Protein AF-A0A8B2NU71-F1 (afdb_monomer)

Organism: NCBI:txid2184697

Solvent-accessible surface area (backbone atoms only — not comparable to full-atom values): 14500 Å² total; per-residue (Å²): 137,90,84,86,81,84,83,81,80,79,78,80,77,79,74,78,79,76,81,75,79,81,60,88,84,77,67,85,66,95,47,83,54,48,68,76,50,47,81,40,81,53,72,86,41,26,36,33,45,34,43,66,102,59,88,42,70,70,52,17,28,33,29,26,9,33,48,52,42,51,65,71,63,53,51,83,36,58,71,49,70,52,52,32,42,34,26,34,39,39,36,36,41,60,92,72,34,47,73,68,56,54,54,67,69,50,63,65,64,31,49,73,30,69,47,90,59,55,48,34,37,38,44,28,22,61,51,67,92,56,6,75,27,32,64,59,51,14,62,78,57,76,44,56,53,66,57,51,50,52,42,58,35,71,19,60,30,30,34,28,28,68,51,103,48,77,35,19,35,34,25,40,48,46,50,71,86,72,50,38,76,57,48,92,68,60,47,73,66,42,60,54,21,29,29,31,36,33,72,50,29,37,33,42,29,40,57,67,42,63,38,34,48,38,36,43,13,28,31,36,50,74,33,48,38,93,92,43,91,68,38,38,87,69,57,63,37,20,30,37,34,42,41,83,40,51,70,69,53,41,57,48,25,57,74,74,69,29,60,72,40,69,64,131

InterPro domains:
  IPR003833 Carboxyltransferase domain, subdomain C and D [PF02682] (38-233)
  IPR003833 Carboxyltransferase domain, subdomain C and D [SM00796] (37-234)
  IPR010016 5-oxoprolinase subunit B [PTHR34698] (38-256)
  IPR029000 Cyclophilin-like domain superfamily [G3DSA:2.40.100.10] (120-257)
  IPR029000 Cyclophilin-like domain superfamily [SSF50891] (120-250)

Structure (mmCIF, N/CA/C/O backbone):
data_AF-A0A8B2NU71-F1
#
_entry.id   AF-A0A8B2NU71-F1
#
loop_
_atom_site.group_PDB
_atom_site.id
_atom_site.type_symbol
_atom_site.label_atom_id
_atom_site.label_alt_id
_atom_site.label_comp_id
_atom_site.label_asym_id
_atom_site.label_entity_id
_atom_site.label_seq_id
_atom_site.pdbx_PDB_ins_code
_atom_site.Cartn_x
_atom_site.Cartn_y
_atom_site.Cartn_z
_atom_site.occupancy
_atom_site.B_iso_or_equiv
_atom_site.auth_seq_id
_atom_site.auth_comp_id
_atom_site.auth_asym_id
_atom_site.auth_atom_id
_atom_site.pdbx_PDB_model_num
ATOM 1 N N . MET A 1 1 ? 33.245 -32.013 -84.868 1.00 44.06 1 MET A N 1
ATOM 2 C CA . MET A 1 1 ? 33.917 -30.813 -84.323 1.00 44.06 1 MET A CA 1
ATOM 3 C C . MET A 1 1 ? 33.158 -30.366 -83.087 1.00 44.06 1 MET A C 1
ATOM 5 O O . MET A 1 1 ? 31.954 -30.172 -83.165 1.00 44.06 1 MET A O 1
ATOM 9 N N . ARG A 1 2 ? 33.835 -30.351 -81.936 1.00 39.00 2 ARG A N 1
ATOM 10 C CA . ARG A 1 2 ? 33.278 -30.028 -80.615 1.00 39.00 2 ARG A CA 1
ATOM 11 C C . ARG A 1 2 ? 33.336 -28.510 -80.416 1.00 39.00 2 ARG A C 1
ATOM 13 O O . ARG A 1 2 ? 34.415 -27.952 -80.573 1.00 39.00 2 ARG A O 1
ATOM 20 N N . SER A 1 3 ? 32.243 -27.865 -80.011 1.00 40.53 3 SER A N 1
ATOM 21 C CA . SER A 1 3 ? 32.296 -26.527 -79.404 1.00 40.53 3 SER A CA 1
ATOM 22 C C . SER A 1 3 ? 31.622 -26.576 -78.035 1.00 40.53 3 SER A C 1
ATOM 24 O O . SER A 1 3 ? 30.398 -26.608 -77.918 1.00 40.53 3 SER A O 1
ATOM 26 N N . ALA A 1 4 ? 32.455 -26.660 -77.000 1.00 39.44 4 ALA A N 1
ATOM 27 C CA . ALA A 1 4 ? 32.058 -26.604 -75.604 1.00 39.44 4 ALA A CA 1
ATOM 28 C C . ALA A 1 4 ? 31.764 -25.148 -75.209 1.00 39.44 4 ALA A C 1
ATOM 30 O O . ALA A 1 4 ? 32.599 -24.271 -75.416 1.00 39.44 4 ALA A O 1
ATOM 31 N N . SER A 1 5 ? 30.589 -24.902 -74.630 1.00 45.03 5 SER A N 1
ATOM 32 C CA . SER A 1 5 ? 30.242 -23.625 -74.000 1.00 45.03 5 SER A CA 1
ATOM 33 C C . SER A 1 5 ? 30.684 -23.648 -72.526 1.00 45.03 5 SER A C 1
ATOM 35 O O . SER A 1 5 ? 30.389 -24.628 -71.831 1.00 45.03 5 SER A O 1
ATOM 37 N N . PRO A 1 6 ? 31.413 -22.637 -72.019 1.00 45.41 6 PRO A N 1
ATOM 38 C CA . PRO A 1 6 ? 31.919 -22.650 -70.654 1.00 45.41 6 PRO A CA 1
ATOM 39 C C . PRO A 1 6 ? 30.823 -22.263 -69.651 1.00 45.41 6 PRO A C 1
ATOM 41 O O . PRO A 1 6 ? 30.235 -21.183 -69.715 1.00 45.41 6 PRO A O 1
ATOM 44 N N . ARG A 1 7 ? 30.583 -23.140 -68.669 1.00 44.19 7 ARG A N 1
ATOM 45 C CA . ARG A 1 7 ? 29.754 -22.852 -67.490 1.00 44.19 7 ARG A CA 1
ATOM 46 C C . ARG A 1 7 ? 30.433 -21.762 -66.651 1.00 44.19 7 ARG A C 1
ATOM 48 O O . ARG A 1 7 ? 31.484 -22.003 -66.061 1.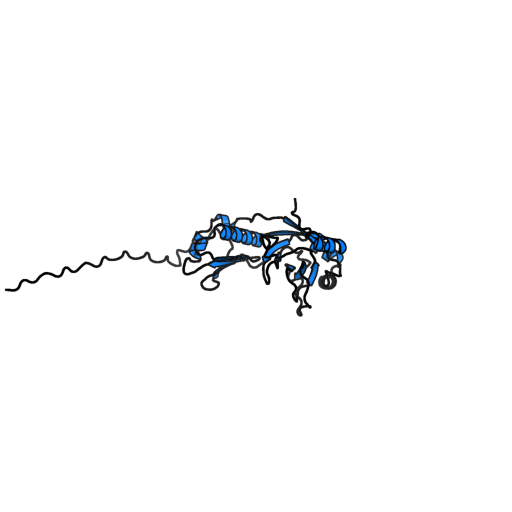00 44.19 7 ARG A O 1
ATOM 55 N N . ARG A 1 8 ? 29.832 -20.570 -66.567 1.00 43.12 8 ARG A N 1
ATOM 56 C CA . ARG A 1 8 ? 30.230 -19.539 -65.594 1.00 43.12 8 ARG A CA 1
ATOM 57 C C . ARG A 1 8 ? 29.804 -19.980 -64.194 1.00 43.12 8 ARG A C 1
ATOM 59 O O . ARG A 1 8 ? 28.624 -19.999 -63.866 1.00 43.12 8 ARG A O 1
ATOM 66 N N . CYS A 1 9 ? 30.791 -20.329 -63.379 1.00 36.47 9 CYS A N 1
ATOM 67 C CA . CYS A 1 9 ? 30.648 -20.537 -61.945 1.00 36.47 9 CYS A CA 1
ATOM 68 C C . CYS A 1 9 ? 30.449 -19.162 -61.281 1.00 36.47 9 CYS A C 1
ATOM 70 O O . CYS A 1 9 ? 31.375 -18.349 -61.248 1.00 36.47 9 CYS A O 1
ATOM 72 N N . ALA A 1 10 ? 29.234 -18.857 -60.818 1.00 46.41 10 ALA A N 1
ATOM 73 C CA . ALA A 1 10 ? 28.971 -17.635 -60.066 1.00 46.41 10 ALA A CA 1
ATOM 74 C C . ALA A 1 10 ? 29.619 -17.751 -58.676 1.00 46.41 10 ALA A C 1
ATOM 76 O O . ALA A 1 10 ? 29.297 -18.644 -57.892 1.00 46.41 10 ALA A O 1
ATOM 77 N N . ARG A 1 11 ? 30.570 -16.855 -58.391 1.00 42.62 11 ARG A N 1
ATOM 78 C CA . ARG A 1 11 ? 31.221 -16.709 -57.083 1.00 42.62 11 ARG A CA 1
ATOM 79 C C . ARG A 1 11 ? 30.156 -16.464 -56.009 1.00 42.62 11 ARG A C 1
ATOM 81 O O . ARG A 1 11 ? 29.474 -15.446 -56.055 1.00 42.62 11 ARG A O 1
ATOM 88 N N . ARG A 1 12 ? 30.053 -17.361 -55.021 1.00 42.69 12 ARG A N 1
ATOM 89 C CA . ARG A 1 12 ? 29.353 -17.083 -53.757 1.00 42.69 12 ARG A CA 1
ATOM 90 C C . ARG A 1 12 ? 30.023 -15.876 -53.095 1.00 42.69 12 ARG A C 1
ATOM 92 O O . ARG A 1 12 ? 31.206 -15.942 -52.760 1.00 42.69 12 ARG A O 1
ATOM 99 N N . SER A 1 13 ? 29.284 -14.782 -52.934 1.00 47.28 13 SER A N 1
ATOM 100 C CA . SER A 1 13 ? 29.700 -13.655 -52.104 1.00 47.28 13 SER A CA 1
ATOM 101 C C . SER A 1 13 ? 29.820 -14.135 -50.655 1.00 47.28 13 SER A C 1
ATOM 103 O O . SER A 1 13 ? 28.909 -14.756 -50.108 1.00 47.28 13 SER A O 1
ATOM 105 N N . ARG A 1 14 ? 30.982 -13.908 -50.035 1.00 43.91 14 ARG A N 1
ATOM 106 C CA . ARG A 1 14 ? 31.158 -14.123 -48.596 1.00 43.91 14 ARG A CA 1
ATOM 107 C C . ARG A 1 14 ? 30.343 -13.047 -47.877 1.00 43.91 14 ARG A C 1
ATOM 109 O O . ARG A 1 14 ? 30.621 -11.866 -48.066 1.00 43.91 14 ARG A O 1
ATOM 116 N N . ARG A 1 15 ? 29.334 -13.447 -47.094 1.00 41.88 15 ARG A N 1
ATOM 117 C CA . ARG A 1 15 ? 28.702 -12.560 -46.104 1.00 41.88 15 ARG A CA 1
ATOM 118 C C . ARG A 1 15 ? 29.799 -12.049 -45.153 1.00 41.88 15 ARG A C 1
ATOM 120 O O . ARG A 1 15 ? 30.647 -12.861 -44.773 1.00 41.88 15 ARG A O 1
ATOM 127 N N . PRO A 1 16 ? 29.818 -10.757 -44.788 1.00 42.50 16 PRO A N 1
ATOM 128 C CA . PRO A 1 16 ? 30.684 -10.295 -43.712 1.00 42.50 16 PRO A CA 1
ATOM 129 C C . PRO A 1 16 ? 30.323 -11.057 -42.432 1.00 42.50 16 PRO A C 1
ATOM 131 O O . PRO A 1 16 ? 29.151 -11.358 -42.195 1.00 42.50 16 PRO A O 1
ATOM 134 N N . ALA A 1 17 ? 31.344 -11.442 -41.669 1.00 44.72 17 ALA A N 1
ATOM 135 C CA . ALA A 1 17 ? 31.165 -12.113 -40.392 1.00 44.72 17 ALA A CA 1
ATOM 136 C C . ALA A 1 17 ? 30.355 -11.207 -39.457 1.00 44.72 17 ALA A C 1
ATOM 138 O O . ALA A 1 17 ? 30.654 -10.018 -39.339 1.00 44.72 17 ALA A O 1
ATOM 139 N N . SER A 1 18 ? 29.327 -11.770 -38.827 1.00 42.69 18 SER A N 1
ATOM 140 C CA . SER A 1 18 ? 28.610 -11.126 -37.730 1.00 42.69 18 SER A CA 1
ATOM 141 C C . SER A 1 18 ? 29.615 -10.776 -36.625 1.00 42.69 18 SER A C 1
ATOM 143 O O . SER A 1 18 ? 30.497 -11.601 -36.364 1.00 42.69 18 SER A O 1
ATOM 145 N N . PRO A 1 19 ? 29.525 -9.599 -35.984 1.00 41.72 19 PRO A N 1
ATOM 146 C CA . PRO A 1 19 ? 30.385 -9.299 -34.849 1.00 41.72 19 PRO A CA 1
ATOM 147 C C . PRO A 1 19 ? 30.159 -10.346 -33.753 1.00 41.72 19 PRO A C 1
ATOM 149 O O . PRO A 1 19 ? 29.022 -10.722 -33.463 1.00 41.72 19 PRO A O 1
ATOM 152 N N . SER A 1 20 ? 31.256 -10.860 -33.197 1.00 38.84 20 SER A N 1
ATOM 153 C CA . SER A 1 20 ? 31.223 -11.772 -32.056 1.00 38.84 20 SER A CA 1
ATOM 154 C C . SER A 1 20 ? 30.533 -11.090 -30.869 1.00 38.84 20 SER A C 1
ATOM 156 O O . SER A 1 20 ? 30.747 -9.891 -30.674 1.00 38.84 20 SER A O 1
ATOM 158 N N . PRO A 1 21 ? 29.736 -11.818 -30.067 1.00 42.34 21 PRO A N 1
ATOM 159 C CA . PRO A 1 21 ? 29.168 -11.254 -28.852 1.00 42.34 21 PRO A CA 1
ATOM 160 C C . PRO A 1 21 ? 30.302 -10.833 -27.901 1.00 42.34 21 PRO A C 1
ATOM 162 O O . PRO A 1 21 ? 31.342 -11.505 -27.873 1.00 42.34 21 PRO A O 1
ATOM 165 N N . PRO A 1 22 ? 30.130 -9.731 -27.151 1.00 40.03 22 PRO A N 1
ATOM 166 C CA . PRO A 1 22 ? 31.137 -9.268 -26.205 1.00 40.03 22 PRO A CA 1
ATOM 167 C C . PRO A 1 22 ? 31.440 -10.343 -25.153 1.00 40.03 22 PRO A C 1
ATOM 169 O O . PRO A 1 22 ? 30.580 -11.152 -24.788 1.00 40.03 22 PRO A O 1
ATOM 172 N N . SER A 1 23 ? 32.698 -10.377 -24.712 1.00 39.62 23 SER A N 1
ATOM 173 C CA . SER A 1 23 ? 33.177 -11.328 -23.714 1.00 39.62 23 SER A CA 1
ATOM 174 C C . SER A 1 23 ? 32.603 -10.985 -22.333 1.00 39.62 23 SER A C 1
ATOM 176 O O . SER A 1 23 ? 32.320 -9.826 -22.041 1.00 39.62 23 SER A O 1
ATOM 178 N N . ARG A 1 24 ? 32.409 -11.999 -21.478 1.00 45.44 24 ARG A N 1
ATOM 179 C CA . ARG A 1 24 ? 31.804 -11.848 -20.138 1.00 45.44 24 ARG A CA 1
ATOM 1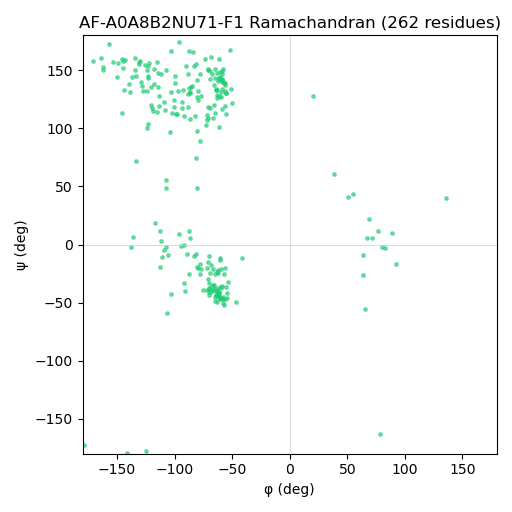80 C C . ARG A 1 24 ? 32.576 -10.919 -19.188 1.00 45.44 24 ARG A C 1
ATOM 182 O O . ARG A 1 24 ? 31.997 -10.530 -18.182 1.00 45.44 24 ARG A O 1
ATOM 189 N N . ASP A 1 25 ? 33.813 -10.553 -19.520 1.00 40.06 25 ASP A N 1
ATOM 190 C CA . ASP A 1 25 ? 34.706 -9.772 -18.656 1.00 40.06 25 ASP A CA 1
ATOM 191 C C . ASP A 1 25 ? 34.902 -8.315 -19.125 1.00 40.06 25 ASP A C 1
ATOM 193 O O . ASP A 1 25 ? 35.517 -7.531 -18.411 1.00 40.06 25 ASP A O 1
ATOM 197 N N . ASP A 1 26 ? 34.309 -7.912 -20.258 1.00 38.78 26 ASP A N 1
ATOM 198 C CA . ASP A 1 26 ? 34.169 -6.493 -20.654 1.00 38.78 26 ASP A CA 1
ATOM 199 C C . ASP A 1 26 ? 32.890 -5.865 -20.063 1.00 38.78 26 ASP A C 1
ATOM 201 O O . ASP A 1 26 ? 32.445 -4.781 -20.455 1.00 38.78 26 ASP A O 1
ATOM 205 N N . ALA A 1 27 ? 32.263 -6.584 -19.130 1.00 42.91 27 ALA A N 1
ATOM 206 C CA . ALA A 1 27 ? 31.047 -6.184 -18.477 1.00 42.91 27 ALA A CA 1
ATOM 207 C C . ALA A 1 27 ? 31.329 -5.189 -17.328 1.00 42.91 27 ALA A C 1
ATOM 209 O O . ALA A 1 27 ? 31.145 -5.538 -16.166 1.00 42.91 27 ALA A O 1
ATOM 210 N N . GLU A 1 28 ? 31.645 -3.925 -17.626 1.00 56.22 28 GLU A N 1
ATOM 211 C CA . GLU A 1 28 ? 31.357 -2.814 -16.691 1.00 56.22 28 GLU A CA 1
ATOM 212 C C . GLU A 1 28 ? 30.182 -1.890 -17.141 1.00 56.22 28 GLU A C 1
ATOM 214 O O . GLU A 1 28 ? 30.349 -0.675 -17.202 1.00 56.22 28 GLU A O 1
ATOM 219 N N . PRO A 1 29 ? 28.987 -2.383 -17.547 1.00 53.19 29 PRO A N 1
ATOM 220 C CA . PRO A 1 29 ? 28.232 -1.696 -18.597 1.00 53.19 29 PRO A CA 1
ATOM 221 C C . PRO A 1 29 ? 26.758 -1.449 -18.272 1.00 53.19 29 PRO A C 1
ATOM 223 O O . PRO A 1 29 ? 26.100 -2.199 -17.553 1.00 53.19 29 PRO A O 1
ATOM 226 N N . LEU A 1 30 ? 26.206 -0.427 -18.925 1.00 50.69 30 LEU A N 1
ATOM 227 C CA . LEU A 1 30 ? 24.770 -0.183 -19.131 1.00 50.69 30 LEU A CA 1
ATOM 228 C C . LEU A 1 30 ? 23.910 0.074 -17.873 1.00 50.69 30 LEU A C 1
ATOM 230 O O . LEU A 1 30 ? 22.752 0.453 -18.006 1.00 50.69 30 LEU A O 1
ATOM 234 N N . MET A 1 31 ? 24.440 -0.119 -16.662 1.00 57.59 31 MET A N 1
ATOM 235 C CA . MET A 1 31 ? 23.616 -0.261 -15.452 1.00 57.59 31 MET A CA 1
ATOM 236 C C . MET A 1 31 ? 24.118 0.515 -14.232 1.00 57.59 31 MET A C 1
ATOM 238 O O . MET A 1 31 ? 23.535 0.377 -13.162 1.00 57.59 31 MET A O 1
ATOM 242 N N . ALA A 1 32 ? 25.156 1.346 -14.372 1.00 59.59 32 ALA A N 1
ATOM 243 C CA . ALA A 1 32 ? 25.672 2.166 -13.267 1.00 59.59 32 ALA A CA 1
ATOM 244 C C . ALA A 1 32 ? 24.599 3.088 -12.654 1.00 59.59 32 ALA A C 1
ATOM 246 O O . ALA A 1 32 ? 24.687 3.435 -11.481 1.00 59.59 32 ALA A O 1
ATOM 247 N N . TRP A 1 33 ? 23.566 3.438 -13.430 1.00 68.81 33 TRP A N 1
ATOM 248 C CA . TRP A 1 33 ? 22.437 4.244 -12.975 1.00 68.81 33 TRP A CA 1
ATOM 249 C C . TRP A 1 33 ? 21.510 3.481 -12.008 1.00 68.81 33 TRP A C 1
ATOM 251 O O . TRP A 1 33 ? 20.977 4.080 -11.081 1.00 68.81 33 TRP A O 1
ATOM 261 N N . LEU A 1 34 ? 21.383 2.151 -12.102 1.00 73.69 34 LEU A N 1
ATOM 262 C CA . LEU A 1 34 ? 20.600 1.324 -11.166 1.00 73.69 34 LEU A CA 1
ATOM 263 C C . LEU A 1 34 ? 21.373 1.017 -9.866 1.00 73.69 34 LEU A C 1
ATOM 265 O O . LEU A 1 34 ? 21.444 -0.134 -9.431 1.00 73.69 34 LEU A O 1
ATOM 269 N N . ASP A 1 35 ? 21.957 2.040 -9.237 1.00 79.06 35 ASP A N 1
ATOM 270 C CA . ASP A 1 35 ? 22.788 1.889 -8.035 1.00 79.06 35 ASP A CA 1
ATOM 271 C C . ASP A 1 35 ? 22.077 1.070 -6.941 1.00 79.06 35 ASP A C 1
ATOM 273 O O . ASP A 1 35 ? 20.898 1.278 -6.669 1.00 79.06 35 ASP A O 1
ATOM 277 N N . GLY A 1 36 ? 22.755 0.107 -6.321 1.00 82.50 36 GLY A N 1
ATOM 278 C CA . GLY A 1 36 ? 22.173 -0.751 -5.280 1.00 82.50 36 GLY A CA 1
ATOM 279 C C . GLY A 1 36 ? 21.062 -1.718 -5.732 1.00 82.50 36 GLY A C 1
ATOM 280 O O . GLY A 1 36 ? 20.476 -2.394 -4.878 1.00 82.50 36 GLY A O 1
ATOM 281 N N . ALA A 1 37 ? 20.763 -1.818 -7.034 1.00 88.44 37 ALA A N 1
ATOM 282 C CA . ALA A 1 37 ? 19.828 -2.804 -7.569 1.00 88.44 37 ALA A CA 1
ATOM 283 C C . ALA A 1 37 ? 20.522 -4.132 -7.909 1.00 88.44 37 ALA A C 1
ATOM 285 O O . ALA A 1 37 ? 21.651 -4.176 -8.392 1.00 88.44 37 ALA A O 1
ATOM 286 N N . THR A 1 38 ? 19.809 -5.241 -7.734 1.00 91.75 38 THR A N 1
ATOM 287 C CA . THR A 1 38 ? 20.178 -6.559 -8.260 1.00 91.75 38 THR A CA 1
ATOM 288 C C . THR A 1 38 ? 19.162 -6.983 -9.309 1.00 91.75 38 THR A C 1
ATOM 290 O O . THR A 1 38 ? 17.962 -7.014 -9.040 1.00 91.75 38 THR A O 1
ATOM 293 N N . LEU A 1 39 ? 19.63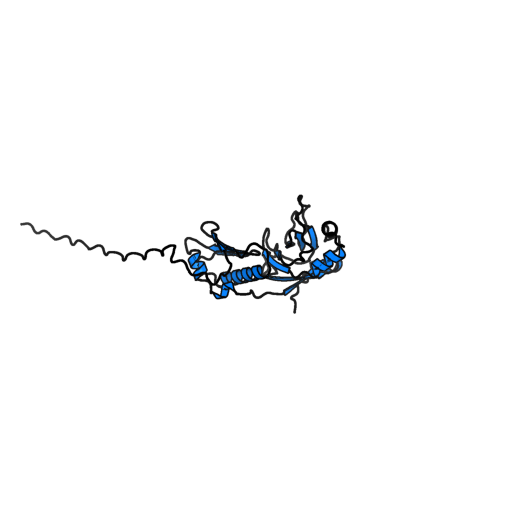8 -7.361 -10.495 1.00 92.50 39 LEU A N 1
ATOM 294 C CA . LEU A 1 39 ? 18.793 -7.953 -11.529 1.00 92.50 39 LEU A CA 1
ATOM 295 C C . LEU A 1 39 ? 18.687 -9.463 -11.345 1.00 92.50 39 LEU A C 1
ATOM 297 O O . LEU A 1 39 ? 19.702 -10.156 -11.232 1.00 92.50 39 LEU A O 1
ATOM 301 N N . ARG A 1 40 ? 17.464 -9.989 -11.389 1.00 94.06 40 ARG A N 1
ATOM 302 C CA . ARG A 1 40 ? 17.205 -11.430 -11.342 1.00 94.06 40 ARG A CA 1
ATOM 303 C C . ARG A 1 40 ? 16.387 -11.879 -12.548 1.00 94.06 40 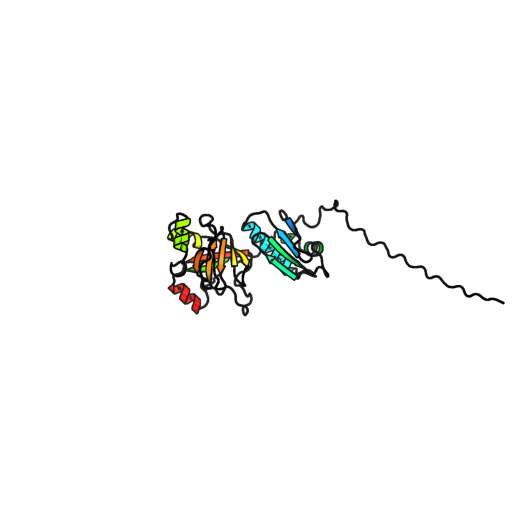ARG A C 1
ATOM 305 O O . ARG A 1 40 ? 15.376 -11.252 -12.853 1.00 94.06 40 ARG A O 1
ATOM 312 N N . PRO A 1 41 ? 16.777 -12.961 -13.240 1.00 94.12 41 PRO A N 1
ATOM 313 C CA . PRO A 1 41 ? 15.915 -13.555 -14.253 1.00 94.12 41 PRO A CA 1
ATOM 314 C C . PRO A 1 41 ? 14.647 -14.128 -13.603 1.00 94.12 41 PRO A C 1
ATOM 316 O O . PRO A 1 41 ? 14.716 -14.701 -12.514 1.00 94.12 41 PRO A O 1
ATOM 319 N N . SER A 1 42 ? 13.506 -14.008 -14.283 1.00 93.56 42 SER A N 1
ATOM 320 C CA . SER A 1 42 ? 12.223 -14.578 -13.858 1.00 93.56 42 SER A CA 1
ATOM 321 C C . SER A 1 42 ? 11.564 -15.287 -15.041 1.00 93.56 42 SER A C 1
ATOM 323 O O . SER A 1 42 ? 10.608 -14.808 -15.643 1.00 93.56 42 SER A O 1
ATOM 325 N N . GLY A 1 43 ? 12.134 -16.432 -15.418 1.00 93.44 43 GLY A N 1
ATOM 326 C CA . GLY A 1 43 ? 11.794 -17.114 -16.668 1.00 93.44 43 GLY A CA 1
ATOM 327 C C . GLY A 1 43 ? 12.464 -16.475 -17.890 1.00 93.44 43 GLY A C 1
ATOM 328 O O . GLY A 1 43 ? 13.447 -15.748 -17.759 1.00 93.44 43 GLY A O 1
ATOM 329 N N . GLU A 1 44 ? 11.956 -16.794 -19.082 1.00 92.31 44 GLU A N 1
ATOM 330 C CA . GLU A 1 44 ? 12.544 -16.369 -20.367 1.00 92.31 44 GLU A CA 1
ATOM 331 C C . GLU A 1 44 ? 12.046 -14.992 -20.840 1.00 92.31 44 GLU A C 1
ATOM 333 O O . GLU A 1 44 ? 12.756 -14.297 -21.560 1.00 92.31 44 GLU A O 1
ATOM 338 N N . ALA A 1 45 ? 10.852 -14.589 -20.398 1.00 96.50 45 ALA A N 1
ATOM 339 C CA . ALA A 1 45 ? 10.136 -13.391 -20.847 1.00 96.50 45 ALA A CA 1
ATOM 340 C C . ALA A 1 45 ? 10.013 -12.308 -19.757 1.00 96.50 45 ALA A C 1
ATOM 342 O O . ALA A 1 45 ? 9.221 -11.374 -19.880 1.00 96.50 45 ALA A O 1
ATOM 343 N N . ALA A 1 46 ? 10.740 -12.447 -18.644 1.00 97.50 46 ALA A N 1
ATOM 344 C CA . ALA A 1 46 ? 10.701 -11.462 -17.573 1.00 97.50 46 ALA A CA 1
ATOM 345 C C . ALA A 1 46 ? 11.984 -11.423 -16.739 1.00 97.50 46 ALA A C 1
ATOM 347 O O . ALA A 1 46 ? 12.749 -12.388 -16.638 1.00 97.50 46 ALA A O 1
ATOM 348 N N . PHE A 1 47 ? 12.195 -10.284 -16.094 1.00 96.94 47 PHE A N 1
ATOM 349 C CA . PHE A 1 47 ? 13.251 -10.081 -15.111 1.00 96.94 47 PHE A CA 1
ATOM 350 C C . PHE A 1 47 ? 12.757 -9.183 -13.978 1.00 96.94 47 PHE A C 1
ATOM 352 O O . PHE A 1 47 ? 11.792 -8.440 -14.132 1.00 96.94 47 PHE A O 1
ATOM 359 N N . VAL A 1 48 ? 13.419 -9.267 -12.830 1.00 96.62 48 VAL A N 1
ATOM 360 C CA . VAL A 1 48 ? 13.121 -8.471 -11.641 1.00 96.62 48 VAL A CA 1
ATOM 361 C C . VAL A 1 48 ? 14.295 -7.549 -11.352 1.00 96.62 48 VAL A C 1
ATOM 363 O O . VAL A 1 48 ? 15.447 -7.982 -11.379 1.00 96.62 48 VAL A O 1
ATOM 366 N N . ILE A 1 49 ? 13.991 -6.293 -11.051 1.00 94.69 49 ILE A N 1
ATOM 367 C CA . ILE A 1 49 ? 14.923 -5.297 -10.526 1.00 94.69 49 ILE A CA 1
ATOM 368 C C . ILE A 1 49 ? 14.651 -5.191 -9.028 1.00 94.69 49 ILE A C 1
ATOM 370 O O . ILE A 1 49 ? 13.557 -4.785 -8.657 1.00 94.69 49 ILE A O 1
ATOM 374 N N . GLU A 1 50 ? 15.581 -5.597 -8.163 1.00 94.19 50 GLU A N 1
ATOM 375 C CA . GLU A 1 50 ? 15.382 -5.624 -6.705 1.00 94.19 50 GLU A CA 1
ATOM 376 C C . GLU A 1 50 ? 16.349 -4.706 -5.959 1.00 94.19 50 GLU A C 1
ATOM 378 O O . GLU A 1 50 ? 17.546 -4.737 -6.220 1.00 94.19 50 GLU A O 1
ATOM 383 N N . TYR A 1 51 ? 15.868 -3.981 -4.952 1.00 91.75 51 TYR A N 1
ATOM 384 C CA . TYR A 1 51 ? 16.669 -3.060 -4.140 1.00 91.75 51 TYR A CA 1
ATOM 385 C C . TYR A 1 51 ? 16.747 -3.531 -2.687 1.00 91.75 51 TYR A C 1
ATOM 387 O O . TYR A 1 51 ? 15.708 -3.576 -2.051 1.00 91.75 51 TYR A O 1
ATOM 395 N N . GLY A 1 52 ? 17.941 -3.922 -2.202 1.00 88.19 52 GLY A N 1
ATOM 396 C CA . GLY A 1 52 ? 18.373 -4.303 -0.823 1.00 88.19 52 GLY A CA 1
ATOM 397 C C . GLY A 1 52 ? 17.331 -4.730 0.227 1.00 88.19 52 GLY A C 1
ATOM 398 O O . GLY A 1 52 ? 16.424 -3.984 0.473 1.00 88.19 52 GLY A O 1
ATOM 399 N N . GLU A 1 53 ? 17.465 -5.874 0.891 1.00 88.50 53 GLU A N 1
ATOM 400 C CA . GLU A 1 53 ? 16.463 -6.796 1.511 1.00 88.50 53 GLU A CA 1
ATOM 401 C C . GLU A 1 53 ? 15.220 -6.329 2.326 1.00 88.50 53 GLU A C 1
ATOM 403 O O . GLU A 1 53 ? 14.331 -7.154 2.549 1.00 88.50 53 GLU A O 1
ATOM 408 N N . GLU A 1 54 ? 15.072 -5.065 2.722 1.00 89.50 54 GLU A N 1
ATOM 409 C CA . GLU A 1 54 ? 13.991 -4.615 3.623 1.00 89.50 54 GLU A CA 1
ATOM 410 C C . GLU A 1 54 ? 12.843 -3.874 2.904 1.00 89.50 54 GLU A C 1
ATOM 412 O O . GLU A 1 54 ? 12.946 -3.519 1.726 1.00 89.50 54 GLU A O 1
ATOM 417 N N . ILE A 1 55 ? 11.712 -3.676 3.601 1.00 89.75 55 ILE A N 1
ATOM 418 C CA . ILE A 1 55 ? 10.643 -2.763 3.162 1.00 89.75 55 ILE A CA 1
ATOM 419 C C . ILE A 1 55 ? 10.988 -1.369 3.683 1.00 89.75 55 ILE A C 1
ATOM 421 O O . ILE A 1 55 ? 10.852 -1.096 4.873 1.00 89.75 55 ILE A O 1
ATOM 425 N N . ASP A 1 56 ? 11.383 -0.490 2.770 1.00 91.19 56 ASP A N 1
ATOM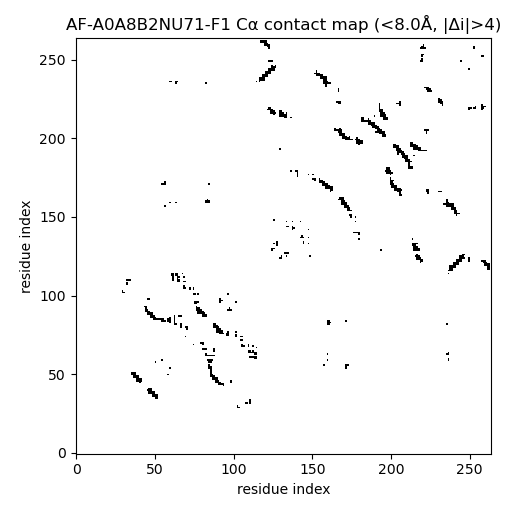 426 C CA . ASP A 1 56 ? 11.723 0.901 3.049 1.00 91.19 56 ASP A CA 1
ATOM 427 C C . ASP A 1 56 ? 10.961 1.834 2.095 1.00 91.19 56 ASP A C 1
ATOM 429 O O . ASP A 1 56 ? 10.780 1.531 0.913 1.00 91.19 56 ASP A O 1
ATOM 433 N N . GLN A 1 57 ? 10.478 2.968 2.604 1.00 91.00 57 GLN A N 1
ATOM 434 C CA . GLN A 1 57 ? 9.677 3.903 1.805 1.00 91.00 57 GLN A CA 1
ATOM 435 C C . GLN A 1 57 ? 10.505 4.616 0.732 1.00 91.00 57 GLN A C 1
ATOM 437 O O . GLN A 1 57 ? 9.991 4.853 -0.361 1.00 91.00 57 GLN A O 1
ATOM 442 N N . THR A 1 58 ? 11.784 4.901 0.989 1.00 91.00 58 THR A N 1
ATOM 443 C CA . THR A 1 58 ? 12.701 5.496 0.000 1.00 91.00 58 THR A CA 1
ATOM 444 C C . THR A 1 58 ? 12.924 4.529 -1.155 1.00 91.00 58 THR A C 1
ATOM 446 O O . THR A 1 58 ? 12.802 4.907 -2.321 1.00 91.00 58 THR A O 1
ATOM 449 N N . VAL A 1 59 ? 13.164 3.255 -0.837 1.00 91.75 59 VAL A N 1
ATOM 450 C CA . VAL A 1 59 ? 13.250 2.185 -1.837 1.00 91.75 59 VAL A CA 1
ATOM 451 C C . VAL A 1 59 ? 11.940 2.059 -2.617 1.00 91.75 59 VAL A C 1
ATOM 453 O O . VAL A 1 59 ? 11.961 2.019 -3.846 1.00 91.75 59 VAL A O 1
ATOM 456 N N . GLY A 1 60 ? 10.794 2.058 -1.934 1.00 92.62 60 GLY A N 1
ATOM 457 C CA . GLY A 1 60 ? 9.489 1.997 -2.590 1.00 92.62 60 GLY A CA 1
ATOM 458 C C . GLY A 1 60 ? 9.232 3.180 -3.531 1.00 92.62 60 GLY A C 1
ATOM 459 O O . GLY A 1 60 ? 8.651 2.989 -4.596 1.00 92.62 60 GLY A O 1
ATOM 460 N N . GLN A 1 61 ? 9.690 4.390 -3.183 1.00 91.31 61 GLN A N 1
ATOM 461 C CA . GLN A 1 61 ? 9.594 5.563 -4.066 1.00 91.31 61 GLN A CA 1
ATOM 462 C C . GLN A 1 61 ? 10.448 5.402 -5.316 1.00 91.31 61 GLN A C 1
ATOM 464 O O . GLN A 1 61 ? 10.017 5.750 -6.412 1.00 91.31 61 GLN A O 1
ATOM 469 N N . ARG A 1 62 ? 11.638 4.821 -5.165 1.00 90.25 62 ARG A N 1
ATOM 470 C CA . ARG A 1 62 ? 12.512 4.518 -6.294 1.00 90.25 62 ARG A CA 1
ATOM 471 C C . ARG A 1 62 ? 11.889 3.497 -7.241 1.00 90.25 62 ARG A C 1
ATOM 473 O O . ARG A 1 62 ? 11.910 3.685 -8.453 1.00 90.25 62 ARG A O 1
ATOM 480 N N . VAL A 1 63 ? 11.278 2.444 -6.695 1.00 93.12 63 VAL A N 1
ATOM 481 C CA . VAL A 1 63 ? 10.538 1.450 -7.488 1.00 93.12 63 VAL A CA 1
ATOM 482 C C . VAL A 1 63 ? 9.348 2.092 -8.203 1.00 93.12 63 VAL A C 1
ATOM 484 O O . VAL A 1 63 ? 9.145 1.824 -9.385 1.00 93.12 63 VAL A O 1
ATOM 487 N N . ALA A 1 64 ? 8.585 2.954 -7.524 1.00 93.06 64 ALA A N 1
ATOM 488 C CA . ALA A 1 64 ? 7.473 3.689 -8.127 1.00 93.06 64 ALA A CA 1
ATOM 489 C C . ALA A 1 64 ? 7.942 4.603 -9.272 1.00 93.06 64 ALA A C 1
ATOM 491 O O . ALA A 1 64 ? 7.320 4.645 -10.333 1.00 93.06 64 ALA A O 1
ATOM 492 N N . GLY A 1 65 ? 9.072 5.280 -9.077 1.00 90.81 65 GLY A N 1
ATOM 493 C CA . GLY A 1 65 ? 9.756 6.078 -10.087 1.00 90.81 65 GLY A CA 1
ATOM 494 C C . GLY A 1 65 ? 10.125 5.291 -11.332 1.00 90.81 65 GLY A C 1
ATOM 495 O O . GLY A 1 65 ? 9.745 5.652 -12.446 1.00 90.81 65 GLY A O 1
ATOM 496 N N . LEU A 1 66 ? 10.806 4.166 -11.127 1.00 91.06 66 LEU A N 1
ATOM 497 C CA . LEU A 1 66 ? 11.200 3.272 -12.205 1.00 91.06 66 LEU A CA 1
ATOM 498 C C . LEU A 1 66 ? 9.982 2.684 -12.927 1.00 91.06 66 LEU A C 1
ATOM 500 O O . LEU A 1 66 ? 9.960 2.630 -14.153 1.00 91.06 66 LEU A O 1
ATOM 504 N N . TYR A 1 67 ? 8.941 2.298 -12.186 1.00 93.06 67 TYR A N 1
ATOM 505 C CA . TYR A 1 67 ? 7.672 1.849 -12.758 1.00 93.06 67 TYR A CA 1
ATOM 506 C C . TYR A 1 67 ? 7.048 2.918 -13.662 1.00 93.06 67 TYR A C 1
ATOM 508 O O . TYR A 1 67 ? 6.668 2.611 -14.795 1.00 93.06 67 TYR A O 1
ATOM 516 N N . ALA A 1 68 ? 6.988 4.171 -13.203 1.00 90.75 68 ALA A N 1
ATOM 517 C CA . ALA A 1 68 ? 6.469 5.283 -13.991 1.00 90.75 68 ALA A CA 1
ATOM 518 C C . ALA A 1 68 ? 7.317 5.534 -15.249 1.00 90.75 68 ALA A C 1
ATOM 520 O O . ALA A 1 68 ? 6.763 5.705 -16.334 1.00 90.75 68 ALA A O 1
ATOM 521 N N . ALA A 1 69 ? 8.646 5.499 -15.125 1.00 89.75 69 ALA A N 1
ATOM 522 C CA . ALA A 1 69 ? 9.565 5.723 -16.235 1.00 89.75 69 ALA A CA 1
ATOM 523 C C . ALA A 1 69 ? 9.462 4.632 -17.315 1.00 89.75 69 ALA A C 1
ATOM 525 O O . ALA A 1 69 ? 9.306 4.955 -18.493 1.00 89.75 69 ALA A O 1
ATOM 526 N N . ILE A 1 70 ? 9.478 3.350 -16.927 1.00 91.00 70 ILE A N 1
ATOM 527 C CA . ILE A 1 70 ? 9.327 2.228 -17.869 1.00 91.00 70 ILE A CA 1
ATOM 528 C C . ILE A 1 70 ? 7.959 2.281 -18.551 1.00 91.00 70 ILE A C 1
ATOM 530 O O . ILE A 1 70 ? 7.880 2.124 -19.767 1.00 91.00 70 ILE A O 1
ATOM 534 N N . SER A 1 71 ? 6.894 2.538 -17.788 1.00 90.44 71 SER A N 1
ATOM 535 C CA . SER A 1 71 ? 5.532 2.594 -18.331 1.00 90.44 71 SER A CA 1
ATOM 536 C C . SER A 1 71 ? 5.338 3.765 -19.297 1.00 90.44 71 SER A C 1
ATOM 538 O O . SER A 1 71 ? 4.609 3.633 -20.275 1.00 90.44 71 SER A O 1
ATOM 540 N N . ALA A 1 72 ? 5.997 4.901 -19.049 1.00 89.56 72 ALA A N 1
ATOM 541 C CA . ALA A 1 72 ? 5.948 6.065 -19.930 1.00 89.56 72 ALA A CA 1
ATOM 542 C C . ALA A 1 72 ? 6.799 5.886 -21.196 1.00 89.56 72 ALA A C 1
ATOM 544 O O . ALA A 1 72 ? 6.386 6.314 -22.273 1.00 89.56 72 ALA A O 1
ATOM 545 N N . ALA A 1 73 ? 7.979 5.268 -21.077 1.00 90.50 73 ALA A N 1
ATOM 546 C CA . ALA A 1 73 ? 8.851 4.992 -22.216 1.00 90.50 73 ALA A CA 1
ATOM 547 C C . ALA A 1 73 ? 8.289 3.881 -23.116 1.00 90.50 73 ALA A C 1
ATOM 549 O O . ALA A 1 73 ? 8.404 3.982 -24.335 1.00 90.50 73 ALA A O 1
ATOM 550 N N . ALA A 1 74 ? 7.702 2.842 -22.504 1.00 91.81 74 ALA A N 1
ATOM 551 C CA . ALA A 1 74 ? 7.106 1.669 -23.144 1.00 91.81 74 ALA A CA 1
ATOM 552 C C . ALA A 1 74 ? 7.903 1.183 -24.377 1.00 91.81 74 ALA A C 1
ATOM 554 O O . ALA A 1 74 ? 7.389 1.215 -25.499 1.00 91.81 74 ALA A O 1
ATOM 555 N N . PRO A 1 75 ? 9.180 0.786 -24.196 1.00 93.38 75 PRO A N 1
ATOM 556 C CA . PRO A 1 75 ? 10.056 0.429 -25.309 1.00 93.38 75 PRO A CA 1
ATOM 557 C C . PRO A 1 75 ? 9.517 -0.762 -26.112 1.00 93.38 75 PRO A C 1
ATOM 559 O O . PRO A 1 75 ? 8.710 -1.550 -25.627 1.00 93.38 75 PRO A O 1
ATOM 562 N N . GLU A 1 76 ? 9.977 -0.922 -27.352 1.00 95.31 76 GLU A N 1
ATOM 563 C CA . GLU A 1 76 ? 9.512 -2.003 -28.226 1.00 95.31 76 GLU A CA 1
ATOM 564 C C . GLU A 1 76 ? 9.687 -3.387 -27.569 1.00 95.31 76 GLU A C 1
ATOM 566 O O . GLU A 1 76 ? 10.748 -3.718 -27.033 1.00 95.31 76 GLU A O 1
ATOM 571 N N . GLY A 1 77 ? 8.615 -4.184 -27.593 1.00 96.19 77 GLY A N 1
ATOM 572 C CA . GLY A 1 77 ? 8.544 -5.488 -26.933 1.00 96.19 77 GLY A CA 1
ATOM 573 C C . GLY A 1 77 ? 8.268 -5.437 -25.425 1.00 96.19 77 GLY A C 1
ATOM 574 O O . GLY A 1 77 ? 8.130 -6.495 -24.821 1.00 96.19 77 GLY A O 1
ATOM 575 N N . PHE A 1 78 ? 8.153 -4.261 -24.797 1.00 96.94 78 PHE A N 1
ATOM 576 C CA . PHE A 1 78 ? 7.640 -4.138 -23.428 1.00 96.94 78 PHE A CA 1
ATOM 577 C C . PHE A 1 78 ? 6.181 -4.602 -23.356 1.00 96.94 78 PHE A C 1
ATOM 579 O O . PHE A 1 78 ? 5.359 -4.213 -24.186 1.00 96.94 78 PHE A O 1
ATOM 586 N N . VAL A 1 79 ? 5.863 -5.424 -22.354 1.00 97.19 79 VAL A N 1
ATOM 587 C CA . VAL A 1 79 ? 4.503 -5.933 -22.128 1.00 97.19 79 VAL A CA 1
ATOM 588 C C . VAL A 1 79 ? 3.877 -5.240 -20.925 1.00 97.19 79 VAL A C 1
ATOM 590 O O . VAL A 1 79 ? 2.828 -4.616 -21.049 1.00 97.19 79 VAL A O 1
ATOM 593 N N . GLU A 1 80 ? 4.514 -5.350 -19.760 1.00 95.88 80 GLU A N 1
ATOM 594 C CA . GLU A 1 80 ? 3.988 -4.816 -18.505 1.00 95.88 80 GLU A CA 1
ATOM 595 C C . GLU A 1 80 ? 5.110 -4.698 -17.467 1.00 95.88 80 GLU A C 1
ATOM 597 O O . GLU A 1 80 ? 6.088 -5.450 -17.488 1.00 95.88 80 GLU A O 1
ATOM 602 N N . ALA A 1 81 ? 4.958 -3.766 -16.529 1.00 95.94 81 ALA A N 1
ATOM 603 C CA . ALA A 1 81 ? 5.776 -3.687 -15.331 1.00 95.94 81 ALA A CA 1
ATOM 604 C C . ALA A 1 81 ? 4.877 -3.808 -14.096 1.00 95.94 81 ALA A C 1
ATOM 606 O O . ALA A 1 81 ? 3.829 -3.173 -14.025 1.00 95.94 81 ALA A O 1
ATOM 607 N N . VAL A 1 82 ? 5.292 -4.607 -13.113 1.00 96.44 82 VAL A N 1
ATOM 608 C CA . VAL A 1 82 ? 4.522 -4.865 -11.890 1.00 96.44 82 VAL A CA 1
ATOM 609 C C . VAL A 1 82 ? 5.372 -4.482 -10.675 1.00 96.44 82 VAL A C 1
ATOM 611 O O . VAL A 1 82 ? 6.312 -5.213 -10.333 1.00 96.44 82 VAL A O 1
ATOM 614 N N . PRO A 1 83 ? 5.104 -3.328 -10.036 1.00 95.81 83 PRO A N 1
ATOM 615 C CA . PRO A 1 83 ? 5.870 -2.871 -8.885 1.00 95.81 83 PRO A CA 1
ATOM 616 C C . PRO A 1 83 ? 5.470 -3.605 -7.601 1.00 95.81 83 PRO A C 1
ATOM 618 O O . PRO A 1 83 ? 4.308 -3.948 -7.374 1.00 95.81 83 PRO A O 1
ATOM 621 N N . THR A 1 84 ? 6.455 -3.793 -6.730 1.00 95.38 84 THR A N 1
ATOM 622 C CA . THR A 1 84 ? 6.307 -4.211 -5.335 1.00 95.38 84 THR A CA 1
ATOM 623 C C . THR A 1 84 ? 6.987 -3.201 -4.407 1.00 95.38 84 THR A C 1
ATOM 625 O O . THR A 1 84 ? 7.567 -2.220 -4.861 1.00 95.38 84 THR A O 1
ATOM 628 N N . PHE A 1 85 ? 6.993 -3.449 -3.094 1.00 94.06 85 PHE A N 1
ATOM 629 C CA . PHE A 1 85 ? 7.667 -2.580 -2.119 1.00 94.06 85 PHE A CA 1
ATOM 630 C C . PHE A 1 85 ? 9.143 -2.291 -2.412 1.00 94.06 85 PHE A C 1
ATOM 632 O O . PHE A 1 85 ? 9.645 -1.235 -2.044 1.00 94.06 85 PHE A O 1
ATOM 639 N N . ARG A 1 86 ? 9.845 -3.256 -3.010 1.00 94.38 86 ARG A N 1
ATOM 640 C CA . ARG A 1 86 ? 11.309 -3.247 -3.147 1.00 94.38 86 ARG A CA 1
ATOM 641 C C . ARG A 1 86 ? 11.807 -3.696 -4.510 1.00 94.38 86 ARG A C 1
ATOM 643 O O . ARG A 1 86 ? 13.013 -3.782 -4.731 1.00 94.38 86 ARG A O 1
ATOM 650 N N . SER A 1 87 ? 10.896 -4.082 -5.392 1.00 95.44 87 SER A N 1
ATOM 651 C CA . SER A 1 87 ? 11.270 -4.623 -6.682 1.00 95.44 87 SER A CA 1
ATOM 652 C C . SER A 1 87 ? 10.260 -4.313 -7.763 1.00 95.44 87 SER A C 1
ATOM 654 O O . SER A 1 87 ? 9.082 -4.114 -7.487 1.00 95.44 87 SER A O 1
ATOM 656 N N . LEU A 1 88 ? 10.735 -4.318 -9.000 1.00 96.06 88 LEU A N 1
ATOM 657 C CA . LEU A 1 88 ? 9.921 -4.176 -10.193 1.00 96.06 88 LEU A CA 1
ATOM 658 C C . LEU A 1 88 ? 10.092 -5.425 -11.051 1.00 96.06 88 LEU A C 1
ATOM 660 O O . LEU A 1 88 ? 11.201 -5.716 -11.500 1.00 96.06 88 LEU A O 1
ATOM 664 N N . LEU A 1 89 ? 9.008 -6.165 -11.272 1.00 97.44 89 LEU A N 1
ATOM 665 C CA . LEU A 1 89 ? 8.967 -7.186 -12.313 1.00 97.44 89 LEU A CA 1
ATOM 666 C C . LEU A 1 89 ? 8.726 -6.487 -13.650 1.00 97.44 89 LEU A C 1
ATOM 668 O O . LEU A 1 89 ? 7.812 -5.677 -13.757 1.00 97.44 89 LEU A O 1
ATOM 672 N N . VAL A 1 90 ? 9.514 -6.822 -14.662 1.00 97.25 90 VAL A N 1
ATOM 673 C CA . VAL A 1 90 ? 9.355 -6.321 -16.027 1.00 97.25 90 VAL A CA 1
ATOM 674 C C . VAL A 1 90 ? 9.135 -7.511 -16.948 1.00 97.25 90 VAL A C 1
ATOM 676 O O . VAL A 1 90 ? 9.987 -8.399 -17.031 1.00 97.25 90 VAL A O 1
ATOM 679 N N . LEU A 1 91 ? 7.987 -7.525 -17.620 1.00 98.12 91 LEU A N 1
ATOM 680 C CA . LEU A 1 91 ? 7.623 -8.499 -18.638 1.00 98.12 91 LEU A CA 1
ATOM 681 C C . LEU A 1 91 ? 7.861 -7.913 -20.027 1.00 98.12 91 LEU A C 1
ATOM 683 O O . LEU A 1 91 ? 7.553 -6.748 -20.294 1.00 98.12 91 LEU A O 1
ATOM 687 N N . PHE A 1 92 ? 8.397 -8.734 -20.919 1.00 97.75 92 PHE A N 1
ATOM 688 C CA . PHE A 1 92 ? 8.681 -8.361 -22.298 1.00 97.75 92 PHE A CA 1
ATOM 689 C C . PHE A 1 92 ? 8.464 -9.551 -23.240 1.00 97.75 92 PHE A C 1
ATOM 691 O O . PHE A 1 92 ? 8.473 -10.702 -22.809 1.00 97.75 92 PHE A O 1
ATOM 698 N N . ASP A 1 93 ? 8.272 -9.280 -24.528 1.00 97.69 93 ASP A N 1
ATOM 699 C CA . ASP A 1 93 ? 8.207 -10.297 -25.575 1.00 97.69 93 ASP A CA 1
ATOM 700 C C . ASP A 1 93 ? 9.636 -10.694 -26.004 1.00 97.69 93 ASP A C 1
ATOM 702 O O . ASP A 1 93 ? 10.340 -9.876 -26.612 1.00 97.69 93 ASP A O 1
ATOM 706 N N . PRO A 1 94 ? 10.097 -11.923 -25.698 1.00 96.25 94 PRO A N 1
ATOM 707 C CA . PRO A 1 94 ? 11.458 -12.353 -26.005 1.00 96.25 94 PRO A CA 1
ATOM 708 C C . PRO A 1 94 ? 11.716 -12.578 -27.502 1.00 96.25 94 PRO A C 1
ATOM 710 O O . PRO A 1 94 ? 12.880 -12.648 -27.900 1.00 96.25 94 PRO A O 1
ATOM 713 N N . ASP A 1 95 ? 10.674 -12.677 -28.336 1.00 96.69 95 ASP A N 1
ATOM 714 C CA . ASP A 1 95 ? 10.828 -12.765 -29.793 1.00 96.69 95 ASP A CA 1
ATOM 715 C C . ASP A 1 95 ? 11.077 -11.381 -30.424 1.00 96.69 95 ASP A C 1
ATOM 717 O O . ASP A 1 95 ? 11.603 -11.286 -31.538 1.00 96.69 95 ASP A O 1
ATOM 721 N N . VAL A 1 96 ? 10.723 -10.305 -29.712 1.00 97.06 96 VAL A N 1
ATOM 722 C CA . VAL A 1 96 ? 10.835 -8.911 -30.174 1.00 97.06 96 VAL A CA 1
ATOM 723 C C . VAL A 1 96 ? 12.034 -8.199 -29.550 1.00 97.06 96 VAL A C 1
ATOM 725 O O . VAL A 1 96 ? 12.744 -7.464 -30.236 1.00 97.06 96 VAL A O 1
ATOM 728 N N . THR A 1 97 ? 12.273 -8.400 -28.253 1.00 96.19 97 THR A N 1
ATOM 729 C CA . THR A 1 97 ? 13.277 -7.651 -27.489 1.00 96.19 97 THR A CA 1
ATOM 730 C C . THR A 1 97 ? 14.019 -8.533 -26.486 1.00 96.19 97 THR A C 1
ATOM 732 O O . THR A 1 97 ? 13.809 -9.738 -26.384 1.00 96.19 97 THR A O 1
ATOM 735 N N . SER A 1 98 ? 14.946 -7.935 -25.743 1.00 94.62 98 SER A N 1
ATOM 736 C CA . SER A 1 98 ? 15.681 -8.603 -24.670 1.00 94.62 98 SER A CA 1
ATOM 737 C C . SER A 1 98 ? 15.733 -7.723 -23.432 1.00 94.62 98 SER A C 1
ATOM 739 O O . SER A 1 98 ? 15.617 -6.503 -23.526 1.00 94.62 98 SER A O 1
ATOM 741 N N . LYS A 1 99 ? 16.002 -8.330 -22.273 1.00 93.06 99 LYS A N 1
ATOM 742 C CA . LYS A 1 99 ? 16.273 -7.609 -21.021 1.00 93.06 99 LYS A CA 1
ATOM 743 C C . LYS A 1 99 ? 17.275 -6.460 -21.216 1.00 93.06 99 LYS A C 1
ATOM 745 O O . LYS A 1 99 ? 17.007 -5.346 -20.785 1.00 93.06 99 LYS A O 1
ATOM 750 N N . ASP A 1 100 ? 18.408 -6.718 -21.871 1.00 91.94 100 ASP A N 1
ATOM 751 C CA . ASP A 1 100 ? 19.450 -5.698 -22.059 1.00 91.94 100 ASP A CA 1
ATOM 752 C C . ASP A 1 100 ? 18.969 -4.564 -22.983 1.00 91.94 100 ASP A C 1
ATOM 754 O O . ASP A 1 100 ? 19.290 -3.405 -22.744 1.00 91.94 100 ASP A O 1
ATOM 758 N N . ALA A 1 101 ? 18.149 -4.875 -23.994 1.00 92.62 101 ALA A N 1
ATOM 759 C CA . ALA A 1 101 ? 17.557 -3.871 -24.879 1.00 92.62 101 ALA A CA 1
ATOM 760 C C . ALA A 1 101 ? 16.494 -3.013 -24.171 1.00 92.62 101 ALA A C 1
ATOM 762 O O . ALA A 1 101 ? 16.489 -1.797 -24.353 1.00 92.62 101 ALA A O 1
ATOM 763 N N . ILE A 1 102 ? 15.645 -3.619 -23.330 1.00 92.69 102 ILE A N 1
ATOM 764 C CA . ILE A 1 102 ? 14.698 -2.888 -22.476 1.00 92.69 102 ILE A CA 1
ATOM 765 C C . ILE A 1 102 ? 15.460 -1.917 -21.574 1.00 92.69 102 ILE A C 1
ATOM 767 O O . ILE A 1 102 ? 15.138 -0.737 -21.553 1.00 92.69 102 ILE A O 1
ATOM 771 N N . LEU A 1 103 ? 16.493 -2.392 -20.871 1.00 89.38 103 LEU A N 1
ATOM 772 C CA . LEU A 1 103 ? 17.290 -1.558 -19.968 1.00 89.38 103 LEU A CA 1
ATOM 773 C C . LEU A 1 103 ? 18.027 -0.432 -20.703 1.00 89.38 103 LEU A C 1
ATOM 775 O O . LEU A 1 103 ? 18.057 0.687 -20.204 1.00 89.38 103 LEU A O 1
ATOM 779 N N . ALA A 1 104 ? 18.575 -0.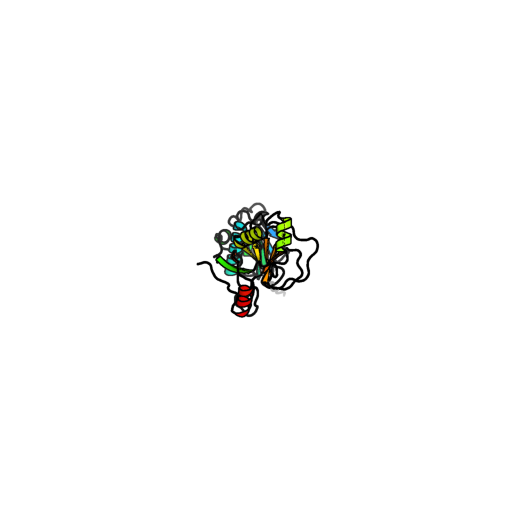702 -21.892 1.00 88.50 104 ALA A N 1
ATOM 780 C CA . ALA A 1 104 ? 19.248 0.303 -22.717 1.00 88.50 104 ALA A CA 1
ATOM 781 C C . ALA A 1 104 ? 18.308 1.409 -23.223 1.00 88.50 104 ALA A C 1
ATOM 783 O O . ALA A 1 104 ? 18.771 2.498 -23.556 1.00 88.50 104 ALA A O 1
ATOM 784 N N . ALA A 1 105 ? 17.010 1.120 -23.338 1.00 87.25 105 ALA A N 1
ATOM 785 C CA . ALA A 1 105 ? 16.014 2.073 -23.812 1.00 87.25 105 ALA A CA 1
ATOM 786 C C . ALA A 1 105 ? 15.505 3.015 -22.708 1.00 87.25 105 ALA A C 1
ATOM 788 O O . ALA A 1 105 ? 14.786 3.968 -23.011 1.00 87.25 105 ALA A O 1
ATOM 789 N N . LEU A 1 106 ? 15.849 2.759 -21.442 1.00 82.69 106 LEU A N 1
ATOM 790 C CA . LEU A 1 106 ? 15.432 3.599 -20.325 1.00 82.69 106 LEU A CA 1
ATOM 791 C C . LEU A 1 106 ? 16.385 4.786 -20.150 1.00 82.69 106 LEU A C 1
ATOM 793 O O . LEU A 1 106 ? 17.602 4.599 -20.195 1.00 82.69 106 LEU A O 1
ATOM 797 N N . PRO A 1 107 ? 15.858 6.001 -19.914 1.00 73.00 107 PRO A N 1
ATOM 798 C CA . PRO A 1 107 ? 16.678 7.143 -19.526 1.00 73.00 107 PRO A CA 1
ATOM 799 C C . PRO A 1 107 ? 17.479 6.834 -18.256 1.00 73.00 107 PRO A C 1
ATOM 801 O O . PRO A 1 107 ? 16.912 6.272 -17.318 1.00 73.00 107 PRO A O 1
ATOM 804 N N . GLU A 1 108 ? 18.747 7.243 -18.178 1.00 71.94 108 GLU A N 1
ATOM 805 C CA . GLU A 1 108 ? 19.575 7.032 -16.975 1.00 71.94 108 GLU A CA 1
ATOM 806 C C . GLU A 1 108 ? 18.956 7.699 -15.733 1.00 71.94 108 GLU A C 1
ATOM 808 O O . GLU A 1 108 ? 18.957 7.120 -14.647 1.00 71.94 108 GLU A O 1
ATOM 813 N N . GLU A 1 109 ? 18.314 8.861 -15.900 1.00 70.62 109 GLU A N 1
ATOM 814 C CA . GLU A 1 109 ? 17.545 9.531 -14.841 1.00 70.62 109 GLU A CA 1
ATOM 815 C C . GLU A 1 109 ? 16.364 8.710 -14.278 1.00 70.62 109 GLU A C 1
ATOM 817 O O . GLU A 1 109 ? 15.829 9.050 -13.224 1.00 70.62 109 GLU A O 1
ATOM 822 N N . SER A 1 110 ? 15.976 7.596 -14.910 1.00 68.25 110 SER A N 1
ATOM 823 C CA . SER A 1 110 ? 14.883 6.730 -14.434 1.00 68.25 110 SER A CA 1
ATOM 824 C C . SER A 1 110 ? 15.192 6.024 -13.112 1.00 68.25 110 SER A C 1
ATOM 826 O O . SER A 1 110 ? 14.263 5.595 -12.432 1.00 68.25 110 SER A O 1
ATOM 828 N N . ALA A 1 111 ? 16.467 5.880 -12.733 1.00 60.72 111 ALA A N 1
ATOM 829 C CA . ALA A 1 111 ? 16.826 5.264 -11.452 1.00 60.72 111 ALA A CA 1
ATOM 830 C C . ALA A 1 111 ? 16.648 6.191 -10.255 1.00 60.72 111 ALA A C 1
ATOM 832 O O . ALA A 1 111 ? 16.465 5.683 -9.150 1.00 60.72 111 ALA A O 1
ATOM 833 N N . ASP A 1 112 ? 16.714 7.503 -10.468 1.00 62.53 112 ASP A N 1
ATOM 834 C CA . ASP A 1 112 ? 16.604 8.518 -9.416 1.00 62.53 112 ASP A CA 1
ATOM 835 C C . ASP A 1 112 ? 15.312 9.331 -9.534 1.00 62.53 112 ASP A C 1
ATOM 837 O O . ASP A 1 112 ? 15.071 10.254 -8.752 1.00 62.53 112 ASP A O 1
ATOM 841 N N . ALA A 1 113 ? 14.458 8.992 -10.503 1.00 61.62 113 ALA A N 1
ATOM 842 C CA . ALA A 1 113 ? 13.156 9.602 -10.666 1.00 61.62 113 ALA A CA 1
ATOM 843 C C . ALA A 1 113 ? 12.318 9.339 -9.410 1.00 61.62 113 ALA A C 1
ATOM 845 O O . ALA A 1 113 ? 11.750 8.269 -9.237 1.00 61.62 113 ALA A O 1
ATOM 846 N N . ALA A 1 114 ? 12.207 10.318 -8.515 1.00 62.81 114 ALA A N 1
ATOM 847 C CA . ALA A 1 114 ? 11.138 10.298 -7.530 1.00 62.81 114 ALA A CA 1
ATOM 848 C C . ALA A 1 114 ? 9.818 10.453 -8.296 1.00 62.81 114 ALA A C 1
ATOM 850 O O . ALA A 1 114 ? 9.624 11.445 -9.006 1.00 62.81 114 ALA A O 1
ATOM 851 N N . ALA A 1 115 ? 8.922 9.470 -8.190 1.00 66.81 115 ALA A N 1
ATOM 852 C CA . ALA A 1 115 ? 7.600 9.600 -8.783 1.00 66.81 115 ALA A CA 1
ATOM 853 C C . ALA A 1 115 ? 6.896 10.831 -8.195 1.00 66.81 115 ALA A C 1
ATOM 855 O O . ALA A 1 115 ? 6.994 11.113 -6.995 1.00 66.81 115 ALA A O 1
ATOM 856 N N . ALA A 1 116 ? 6.161 11.560 -9.040 1.00 75.12 116 ALA A N 1
ATOM 857 C CA . ALA A 1 116 ? 5.235 12.570 -8.553 1.00 75.12 116 ALA A CA 1
ATOM 858 C C . ALA A 1 116 ? 4.272 11.889 -7.573 1.00 75.12 116 ALA A C 1
ATOM 860 O O . ALA A 1 116 ? 3.498 11.017 -7.957 1.00 75.12 116 ALA A O 1
ATOM 861 N N . THR A 1 117 ? 4.380 12.254 -6.300 1.00 87.69 117 THR A N 1
ATOM 862 C CA . THR A 1 117 ? 3.643 11.619 -5.211 1.00 87.69 117 THR A CA 1
ATOM 863 C C . THR A 1 117 ? 2.455 12.492 -4.858 1.00 87.69 117 THR A C 1
ATOM 865 O O . THR A 1 117 ? 2.631 13.667 -4.528 1.00 87.69 117 THR A O 1
ATOM 868 N N . THR A 1 118 ? 1.250 11.930 -4.899 1.00 94.44 118 THR A N 1
ATOM 869 C CA . THR A 1 118 ? 0.085 12.590 -4.310 1.00 94.44 118 THR A CA 1
ATOM 870 C C . THR A 1 118 ? -0.018 12.199 -2.842 1.00 94.44 118 THR A C 1
ATOM 872 O O . THR A 1 118 ? 0.100 11.024 -2.495 1.00 94.44 118 THR A O 1
ATOM 875 N N . GLU A 1 119 ? -0.255 13.180 -1.977 1.00 96.31 119 GLU A N 1
ATOM 876 C CA . GLU A 1 119 ? -0.610 12.937 -0.582 1.00 96.31 119 GLU A CA 1
ATOM 877 C C . GLU A 1 119 ? -2.134 12.921 -0.435 1.00 96.31 119 GLU A C 1
ATOM 879 O O . GLU A 1 119 ? -2.829 13.874 -0.797 1.00 96.31 119 GLU A O 1
ATOM 884 N N . TRP A 1 120 ? -2.662 11.819 0.084 1.00 97.75 120 TRP A N 1
ATOM 885 C CA . TRP A 1 120 ? -4.087 11.587 0.266 1.00 97.75 120 TRP A CA 1
ATOM 886 C C . TRP A 1 120 ? -4.460 11.565 1.744 1.00 97.75 120 TRP A C 1
ATOM 888 O O . TRP A 1 120 ? -3.719 11.073 2.590 1.00 97.75 120 TRP A O 1
ATOM 898 N N . ILE A 1 121 ? -5.659 12.041 2.049 1.00 97.94 121 ILE A N 1
ATOM 899 C CA . ILE A 1 121 ? -6.277 11.887 3.359 1.00 97.94 121 ILE A CA 1
ATOM 900 C C . ILE A 1 121 ? -7.488 10.980 3.171 1.00 97.94 121 ILE A C 1
ATOM 902 O O . ILE A 1 121 ? -8.399 11.282 2.392 1.00 97.94 121 ILE A O 1
ATOM 906 N N . VAL A 1 122 ? -7.460 9.841 3.857 1.00 98.12 122 VAL A N 1
ATOM 907 C CA . VAL A 1 122 ? -8.456 8.777 3.735 1.00 98.12 122 VAL A CA 1
ATOM 908 C C . VAL A 1 122 ? -9.311 8.740 4.999 1.00 98.12 122 VAL A C 1
ATOM 910 O O . VAL A 1 122 ? -8.791 8.407 6.065 1.00 98.12 122 VAL A O 1
ATOM 913 N N . PRO A 1 123 ? -10.622 9.015 4.915 1.00 98.12 123 PRO A N 1
ATOM 914 C CA . PRO A 1 123 ? -11.518 8.832 6.048 1.00 98.12 123 PRO A CA 1
ATOM 915 C C . PRO A 1 123 ? -11.553 7.367 6.480 1.00 98.12 123 PRO A C 1
ATOM 917 O O . PRO A 1 123 ? -11.793 6.472 5.660 1.00 98.12 123 PRO A O 1
ATOM 920 N N . ALA A 1 124 ? -11.332 7.113 7.764 1.00 98.31 124 ALA A N 1
ATOM 921 C CA . ALA A 1 124 ? -11.309 5.775 8.333 1.00 98.31 124 ALA A CA 1
ATOM 922 C C . ALA A 1 124 ? -12.023 5.740 9.683 1.00 98.31 124 ALA A C 1
ATOM 924 O O . ALA A 1 124 ? -11.770 6.550 10.568 1.00 98.31 124 ALA A O 1
ATOM 925 N N . CYS A 1 125 ? -12.911 4.770 9.850 1.00 98.31 125 CYS A N 1
ATOM 926 C CA . CYS A 1 125 ? -13.547 4.479 11.121 1.00 98.31 125 CYS A CA 1
ATOM 927 C C . CYS A 1 125 ? -12.795 3.340 11.810 1.00 98.31 125 CYS A C 1
ATOM 929 O O . CYS A 1 125 ? -12.521 2.304 11.196 1.00 98.31 125 CYS A O 1
ATOM 931 N N . PHE A 1 126 ? -12.486 3.538 13.088 1.00 98.19 126 PHE A N 1
ATOM 932 C CA . PHE A 1 126 ? -11.785 2.573 13.937 1.00 98.19 126 PHE A CA 1
ATOM 933 C C . PHE A 1 126 ? -12.663 2.101 15.110 1.00 98.19 126 PHE A C 1
ATOM 935 O O . PHE A 1 126 ? -12.151 1.612 16.118 1.00 98.19 126 PHE A O 1
ATOM 942 N N . ASP A 1 127 ? -13.982 2.285 15.005 1.00 96.44 127 ASP A N 1
ATOM 943 C CA . ASP A 1 127 ? -14.941 1.856 16.022 1.00 96.44 127 ASP A CA 1
ATOM 944 C C . ASP A 1 127 ? -15.027 0.321 16.069 1.00 96.44 127 ASP A C 1
ATOM 946 O O . ASP A 1 127 ? -14.834 -0.370 15.066 1.00 96.44 127 ASP A O 1
ATOM 950 N N . ALA A 1 128 ? -15.313 -0.232 17.250 1.00 93.69 128 ALA A N 1
ATOM 951 C CA . ALA A 1 128 ? -15.216 -1.671 17.524 1.00 93.69 128 ALA A CA 1
ATOM 952 C C . ALA A 1 128 ? -16.106 -2.561 16.629 1.00 93.69 128 ALA A C 1
ATOM 954 O O . ALA A 1 128 ? -15.850 -3.755 16.490 1.00 93.69 128 ALA A O 1
ATOM 955 N N . ASP A 1 129 ? -17.151 -1.998 16.026 1.00 93.00 129 ASP A N 1
ATOM 956 C CA . ASP A 1 129 ? -18.086 -2.691 15.139 1.00 93.00 129 ASP A CA 1
ATOM 957 C C . ASP A 1 129 ? -17.565 -2.867 13.698 1.00 93.00 129 ASP A C 1
ATOM 959 O O . ASP A 1 129 ? -18.063 -3.727 12.968 1.00 93.00 129 ASP A O 1
ATOM 963 N N . VAL A 1 130 ? -16.569 -2.077 13.283 1.00 96.44 130 VAL A N 1
ATOM 964 C CA . VAL A 1 130 ? -15.859 -2.211 11.996 1.00 96.44 130 VAL A CA 1
ATOM 965 C C . VAL A 1 130 ? -14.397 -2.623 12.158 1.00 96.44 130 VAL A C 1
ATOM 967 O O . VAL A 1 130 ? -13.800 -3.135 11.212 1.00 96.44 130 VAL A O 1
ATOM 970 N N . ALA A 1 131 ? -13.836 -2.420 13.349 1.00 97.06 131 ALA A N 1
ATOM 971 C CA . ALA A 1 131 ? -12.473 -2.744 13.744 1.00 97.06 131 ALA A CA 1
ATOM 972 C C . ALA A 1 131 ? -12.451 -3.959 14.691 1.00 97.06 131 ALA A C 1
ATOM 974 O O . ALA A 1 131 ? -11.945 -3.883 15.812 1.00 97.06 131 ALA A O 1
ATOM 975 N N . GLU A 1 132 ? -13.028 -5.082 14.248 1.00 95.12 132 GLU A N 1
ATOM 976 C CA . GLU A 1 132 ? -13.296 -6.267 15.088 1.00 95.12 132 GLU A CA 1
ATOM 977 C C . GLU A 1 132 ? -12.058 -6.852 15.795 1.00 95.12 132 GLU A C 1
ATOM 979 O O . GLU A 1 132 ? -12.181 -7.586 16.779 1.00 95.12 132 GLU A O 1
ATOM 984 N N . ASP A 1 133 ? -10.860 -6.538 15.297 1.00 96.81 133 ASP A N 1
ATOM 985 C CA . ASP A 1 133 ? -9.599 -7.076 15.788 1.00 96.81 133 ASP A CA 1
ATOM 986 C C . ASP A 1 133 ? -8.740 -6.065 16.534 1.00 96.81 133 ASP A C 1
ATOM 988 O O . ASP A 1 133 ? -7.702 -6.449 17.076 1.00 96.81 133 ASP A O 1
ATOM 992 N N . LEU A 1 134 ? -9.144 -4.796 16.586 1.00 97.44 134 LEU A N 1
ATOM 993 C CA . LEU A 1 134 ? -8.323 -3.737 17.167 1.00 97.44 134 LEU A CA 1
ATOM 994 C C . LEU A 1 134 ? -8.035 -3.989 18.650 1.00 97.44 134 LEU A C 1
ATOM 996 O O . LEU A 1 134 ? -6.899 -3.853 19.091 1.00 97.44 134 LEU A O 1
ATOM 1000 N N . GLU A 1 135 ? -9.034 -4.452 19.397 1.00 97.50 135 GLU A N 1
ATOM 1001 C CA . GLU A 1 135 ? -8.898 -4.838 20.806 1.00 97.50 135 GLU A CA 1
ATOM 1002 C C . GLU A 1 135 ? -7.936 -6.021 21.013 1.00 97.50 135 GLU A C 1
ATOM 1004 O O . GLU A 1 135 ? -7.171 -6.067 21.976 1.00 97.50 135 GLU A O 1
ATOM 1009 N N . GLU A 1 136 ? -7.964 -7.014 20.120 1.00 96.75 136 GLU A N 1
ATOM 1010 C CA . GLU A 1 136 ? -7.035 -8.150 20.184 1.00 96.75 136 GLU A CA 1
ATOM 1011 C C . GLU A 1 136 ? -5.613 -7.723 19.824 1.00 96.75 136 GLU A C 1
ATOM 1013 O O . GLU A 1 136 ? -4.669 -8.103 20.515 1.00 96.75 136 GLU A O 1
ATOM 1018 N N . ALA A 1 137 ? -5.467 -6.906 18.781 1.00 97.25 137 ALA A N 1
ATOM 1019 C CA . ALA A 1 137 ? -4.184 -6.351 18.386 1.00 97.25 137 ALA A CA 1
ATOM 1020 C C . ALA A 1 137 ? -3.573 -5.510 19.515 1.00 97.25 137 ALA A C 1
ATOM 1022 O O . ALA A 1 137 ? -2.413 -5.712 19.859 1.00 97.25 137 ALA A O 1
ATOM 1023 N N . ALA A 1 138 ? -4.367 -4.644 20.149 1.00 97.94 138 ALA A N 1
ATOM 1024 C CA . ALA A 1 138 ? -3.953 -3.827 21.285 1.00 97.94 138 ALA A CA 1
ATOM 1025 C C . ALA A 1 138 ? -3.413 -4.680 22.444 1.00 97.94 138 ALA A C 1
ATOM 1027 O O . ALA A 1 138 ? -2.312 -4.431 22.934 1.00 97.94 138 ALA A O 1
ATOM 1028 N N . ARG A 1 139 ? -4.119 -5.761 22.813 1.00 98.00 139 ARG A N 1
ATOM 1029 C CA . ARG A 1 139 ? -3.639 -6.716 23.829 1.00 98.00 139 ARG A CA 1
ATOM 1030 C C . ARG A 1 139 ? -2.329 -7.395 23.438 1.00 98.00 139 ARG A C 1
ATOM 1032 O O . ARG A 1 139 ? -1.455 -7.541 24.283 1.00 98.00 139 ARG A O 1
ATOM 1039 N N . ASN A 1 140 ? -2.187 -7.813 22.181 1.00 97.12 140 ASN A N 1
ATOM 1040 C CA . ASN A 1 140 ? -0.969 -8.476 21.705 1.00 97.12 140 ASN A CA 1
ATOM 1041 C C . ASN A 1 140 ? 0.235 -7.521 21.627 1.00 97.12 140 ASN A C 1
ATOM 1043 O O . ASN A 1 140 ? 1.373 -7.980 21.679 1.00 97.12 140 ASN A O 1
ATOM 1047 N N . LEU A 1 141 ? -0.023 -6.219 21.491 1.00 97.62 141 LEU A N 1
ATOM 1048 C CA . LEU A 1 141 ? 0.981 -5.155 21.464 1.00 97.62 141 LEU A CA 1
ATOM 1049 C C . LEU A 1 141 ? 1.316 -4.590 22.850 1.00 97.62 141 LEU A C 1
ATOM 1051 O O . LEU A 1 141 ? 2.240 -3.791 22.950 1.00 97.62 141 LEU A O 1
ATOM 1055 N N . ASP A 1 142 ? 0.572 -4.974 23.892 1.00 97.88 142 ASP A N 1
ATOM 1056 C CA . ASP A 1 142 ? 0.628 -4.347 25.220 1.00 97.88 142 ASP A CA 1
ATOM 1057 C C . ASP A 1 142 ? 0.394 -2.821 25.161 1.00 97.88 142 ASP A C 1
ATOM 1059 O O . ASP A 1 142 ? 1.090 -2.018 25.782 1.00 97.88 142 ASP A O 1
ATOM 1063 N N . LEU A 1 143 ? -0.595 -2.406 24.359 1.00 98.06 143 LEU A N 1
ATOM 1064 C CA . LEU A 1 143 ? -0.981 -1.006 24.169 1.00 98.06 143 LEU A CA 1
ATOM 1065 C C . LEU A 1 143 ? -2.468 -0.791 24.484 1.00 98.06 143 LEU A C 1
ATOM 1067 O O . LEU A 1 143 ? -3.287 -1.678 24.238 1.00 98.06 143 LEU A O 1
ATOM 1071 N N . PRO A 1 144 ? -2.864 0.406 24.955 1.00 98.12 144 PRO A N 1
ATOM 1072 C CA . PRO A 1 144 ? -4.271 0.786 24.999 1.00 98.12 144 PRO A CA 1
ATOM 1073 C C . PRO A 1 144 ? -4.894 0.821 23.587 1.00 98.12 144 PRO A C 1
ATOM 1075 O O . PRO A 1 144 ? -4.248 1.308 22.654 1.00 98.12 144 PRO A O 1
ATOM 1078 N N . PRO A 1 145 ? -6.160 0.395 23.408 1.00 97.44 145 PRO A N 1
ATOM 1079 C CA . PRO A 1 145 ? -6.859 0.478 22.120 1.00 97.44 145 PRO A CA 1
ATOM 1080 C C . PRO A 1 145 ? -6.906 1.892 21.521 1.00 97.44 145 PRO A C 1
ATOM 1082 O O . PRO A 1 145 ? -6.798 2.053 20.307 1.00 97.44 145 PRO A O 1
ATOM 1085 N N . ASP A 1 146 ? -7.052 2.930 22.350 1.00 97.12 146 ASP A N 1
ATOM 1086 C CA . ASP A 1 146 ? -6.998 4.328 21.892 1.00 97.12 146 ASP A CA 1
ATOM 1087 C C . ASP A 1 146 ? -5.622 4.676 21.308 1.00 97.12 146 ASP A C 1
ATOM 1089 O O . ASP A 1 146 ? -5.539 5.237 20.221 1.00 97.12 146 ASP A O 1
ATOM 1093 N N . THR A 1 147 ? -4.536 4.237 21.948 1.00 98.19 147 THR A N 1
ATOM 1094 C CA . THR A 1 147 ? -3.169 4.448 21.448 1.00 98.19 147 THR A CA 1
ATOM 1095 C C . THR A 1 147 ? -2.927 3.742 20.114 1.00 98.19 147 THR A C 1
ATOM 1097 O O . THR A 1 147 ? -2.253 4.291 19.244 1.00 98.19 147 THR A O 1
ATOM 1100 N N . VAL A 1 148 ? -3.482 2.542 19.912 1.00 98.19 148 VAL A N 1
ATOM 1101 C CA . VAL A 1 148 ? -3.406 1.854 18.611 1.00 98.19 148 VAL A CA 1
ATOM 1102 C C . VAL A 1 148 ? -4.114 2.672 17.529 1.00 98.19 148 VAL A C 1
ATOM 1104 O O . VAL A 1 148 ? -3.548 2.873 16.457 1.00 98.19 148 VAL A O 1
ATOM 1107 N N . ARG A 1 149 ? -5.314 3.193 17.815 1.00 97.81 149 ARG A N 1
ATOM 1108 C CA . ARG A 1 149 ? -6.071 4.053 16.886 1.00 97.81 149 ARG A CA 1
ATOM 1109 C C . ARG A 1 149 ? -5.318 5.329 16.537 1.00 97.81 149 ARG A C 1
ATOM 1111 O O . ARG A 1 149 ? -5.196 5.656 15.360 1.00 97.81 149 ARG A O 1
ATOM 1118 N N . GLU A 1 150 ? -4.779 6.012 17.540 1.00 98.00 150 GLU A N 1
ATOM 1119 C CA . GLU A 1 150 ? -3.978 7.226 17.359 1.00 98.00 150 GLU A CA 1
ATOM 1120 C C . GLU A 1 150 ? -2.761 6.970 16.465 1.00 98.00 150 GLU A C 1
ATOM 1122 O O . GLU A 1 150 ? -2.511 7.734 15.536 1.00 98.00 150 GLU A O 1
ATOM 1127 N N . ARG A 1 151 ? -2.035 5.868 16.689 1.00 98.38 151 ARG A N 1
ATOM 1128 C CA . ARG A 1 151 ? -0.854 5.511 15.885 1.00 98.38 151 ARG A CA 1
ATOM 1129 C C . ARG A 1 151 ? -1.207 5.089 14.463 1.00 98.38 151 ARG A C 1
ATOM 1131 O O . ARG A 1 151 ? -0.484 5.448 13.538 1.00 98.38 151 ARG A O 1
ATOM 1138 N N . LEU A 1 152 ? -2.316 4.373 14.266 1.00 98.25 152 LEU A N 1
ATOM 1139 C CA . LEU A 1 152 ? -2.832 4.072 12.926 1.00 98.25 152 LEU A CA 1
ATOM 1140 C C . LEU A 1 152 ? -3.169 5.364 12.171 1.00 98.25 152 LEU A C 1
ATOM 1142 O O . LEU A 1 152 ? -2.775 5.525 11.021 1.00 98.25 152 LEU A O 1
ATOM 1146 N N . ALA A 1 153 ? -3.850 6.305 12.822 1.00 97.88 153 ALA A N 1
ATOM 1147 C CA . ALA A 1 153 ? -4.217 7.582 12.217 1.00 97.88 153 ALA A CA 1
ATOM 1148 C C . ALA A 1 153 ? -3.004 8.478 11.915 1.00 97.88 153 ALA A C 1
ATOM 1150 O O . ALA A 1 153 ? -2.950 9.118 10.867 1.00 97.88 153 ALA A O 1
ATOM 1151 N N . ALA A 1 154 ? -2.018 8.497 12.816 1.00 97.38 154 ALA A N 1
ATOM 1152 C CA . ALA A 1 154 ? -0.812 9.314 12.698 1.00 97.38 154 ALA A CA 1
ATOM 1153 C C . ALA A 1 154 ? 0.272 8.711 11.783 1.00 97.38 154 ALA A C 1
ATOM 1155 O O . ALA A 1 154 ? 1.272 9.372 11.507 1.00 97.38 154 ALA A O 1
ATOM 1156 N N . SER A 1 155 ? 0.111 7.464 11.332 1.00 97.75 155 SER A N 1
ATOM 1157 C CA . SER A 1 155 ? 1.062 6.815 10.427 1.00 97.75 155 SER A CA 1
ATOM 1158 C C . SER A 1 155 ? 1.026 7.447 9.031 1.00 97.75 155 SER A C 1
ATOM 1160 O O . SER A 1 155 ? -0.036 7.791 8.509 1.00 97.75 155 SER A O 1
ATOM 1162 N N . HIS A 1 156 ? 2.199 7.553 8.403 1.00 95.62 156 HIS A N 1
ATOM 1163 C CA . HIS A 1 156 ? 2.358 8.071 7.045 1.00 95.62 156 HIS A CA 1
ATOM 1164 C C . HIS A 1 156 ? 2.592 6.914 6.085 1.00 95.62 156 HIS A C 1
ATOM 1166 O O . HIS A 1 156 ? 3.709 6.418 5.925 1.00 95.62 156 HIS A O 1
ATOM 1172 N N . TYR A 1 157 ? 1.517 6.475 5.450 1.00 97.81 157 TYR A N 1
ATOM 1173 C CA . TYR A 1 157 ? 1.538 5.309 4.592 1.00 97.81 157 TYR A CA 1
ATOM 1174 C C . TYR A 1 157 ? 2.032 5.649 3.192 1.00 97.81 157 TYR A C 1
ATOM 1176 O O . TYR A 1 157 ? 1.855 6.765 2.706 1.00 97.81 157 TYR A O 1
ATOM 1184 N N . GLN A 1 158 ? 2.594 4.651 2.520 1.00 96.94 158 GLN A N 1
ATOM 1185 C CA . GLN A 1 158 ? 2.899 4.704 1.093 1.00 96.94 158 GLN A CA 1
ATOM 1186 C C . GLN A 1 158 ? 2.303 3.487 0.394 1.00 96.94 158 GLN A C 1
ATOM 1188 O O . GLN A 1 158 ? 2.515 2.361 0.848 1.00 96.94 158 GLN A O 1
ATOM 1193 N N . ILE A 1 159 ? 1.607 3.702 -0.723 1.00 97.31 159 ILE A N 1
ATOM 1194 C CA . ILE A 1 159 ? 1.133 2.630 -1.601 1.00 97.31 159 ILE A CA 1
ATOM 1195 C C . ILE A 1 159 ? 2.348 1.959 -2.239 1.00 97.31 159 ILE A C 1
ATOM 1197 O O . ILE A 1 159 ? 3.022 2.543 -3.087 1.00 97.31 159 ILE A O 1
ATOM 1201 N N . GLY A 1 160 ? 2.640 0.732 -1.816 1.00 94.56 160 GLY A N 1
ATOM 1202 C CA . GLY A 1 160 ? 3.771 -0.037 -2.334 1.00 94.56 160 GLY A CA 1
ATOM 1203 C C . GLY A 1 160 ? 3.395 -0.905 -3.527 1.00 94.56 160 GLY A C 1
ATOM 1204 O O . GLY A 1 160 ? 4.168 -1.025 -4.470 1.00 94.56 160 GLY A O 1
ATOM 1205 N N . MET A 1 161 ? 2.212 -1.523 -3.486 1.00 95.44 161 MET A N 1
ATOM 1206 C CA . MET A 1 161 ? 1.732 -2.395 -4.558 1.00 95.44 161 MET A CA 1
ATOM 1207 C C . MET A 1 161 ? 0.239 -2.671 -4.474 1.00 95.44 161 MET A C 1
ATOM 1209 O O . MET A 1 161 ? -0.369 -2.610 -3.405 1.00 95.44 161 MET A O 1
ATOM 1213 N N . TYR A 1 162 ? -0.310 -3.092 -5.607 1.00 95.69 162 TYR A N 1
ATOM 1214 C CA . TYR A 1 162 ? -1.587 -3.783 -5.682 1.00 95.69 162 TYR A CA 1
ATOM 1215 C C . TYR A 1 162 ? -1.325 -5.274 -5.897 1.00 95.69 162 TYR A C 1
ATOM 1217 O O . TYR A 1 162 ? -0.531 -5.649 -6.755 1.00 95.69 162 TYR A O 1
ATOM 1225 N N . GLY A 1 163 ? -1.963 -6.140 -5.113 1.00 89.50 163 GLY A N 1
ATOM 1226 C CA . GLY A 1 163 ? -1.748 -7.587 -5.209 1.00 89.50 163 GLY A CA 1
ATOM 1227 C C . GLY A 1 163 ? -2.924 -8.377 -4.657 1.00 89.50 163 GLY A C 1
ATOM 1228 O O . GLY A 1 163 ? -3.813 -7.798 -4.061 1.00 89.50 163 GLY A O 1
ATOM 1229 N N . PHE A 1 164 ? -2.938 -9.700 -4.822 1.00 89.69 164 PHE A N 1
ATOM 1230 C CA . PHE A 1 164 ? -4.049 -10.597 -4.446 1.00 89.69 164 PHE A CA 1
ATOM 1231 C C . PHE A 1 164 ? -5.358 -10.392 -5.239 1.00 89.69 164 PHE A C 1
ATOM 1233 O O . PHE A 1 164 ? -5.845 -11.344 -5.846 1.00 89.69 164 PHE A O 1
ATOM 1240 N N . ALA A 1 165 ? -5.917 -9.181 -5.256 1.00 93.81 165 ALA A N 1
ATOM 1241 C CA . ALA A 1 165 ? -7.122 -8.816 -6.000 1.00 93.81 165 ALA A CA 1
ATOM 1242 C C . ALA A 1 165 ? -7.034 -7.365 -6.524 1.00 93.81 165 ALA A C 1
ATOM 1244 O O . ALA A 1 165 ? -6.284 -6.556 -5.971 1.00 93.81 165 ALA A O 1
ATOM 1245 N N . PRO A 1 166 ? -7.802 -6.993 -7.566 1.00 93.94 166 PRO A N 1
ATOM 1246 C CA . PRO A 1 166 ? -7.810 -5.625 -8.086 1.00 93.94 166 PRO A CA 1
ATOM 1247 C C . PRO A 1 166 ? -8.141 -4.588 -7.002 1.00 93.94 166 PRO A C 1
ATOM 1249 O O . PRO A 1 166 ? -9.100 -4.762 -6.253 1.00 93.94 166 PRO A O 1
ATOM 1252 N N . GLY A 1 167 ? -7.337 -3.525 -6.891 1.00 94.94 167 GLY A N 1
ATOM 1253 C CA . GLY A 1 167 ? -7.486 -2.459 -5.885 1.00 94.94 167 GLY A CA 1
ATOM 1254 C C . GLY A 1 167 ? -7.140 -2.835 -4.441 1.00 94.94 167 GLY A C 1
ATOM 1255 O O . GLY A 1 167 ? -7.329 -2.018 -3.543 1.00 94.94 167 GLY A O 1
ATOM 1256 N N . TYR A 1 168 ? -6.627 -4.040 -4.197 1.00 97.19 168 TYR A N 1
ATOM 1257 C CA . TYR A 1 168 ? -6.192 -4.471 -2.872 1.00 97.19 168 TYR A CA 1
ATOM 1258 C C . TYR A 1 168 ? -4.788 -3.905 -2.597 1.00 97.19 168 TYR A C 1
ATOM 1260 O O . TYR A 1 168 ? -3.783 -4.407 -3.110 1.00 97.19 168 TYR A O 1
ATOM 1268 N N . ALA A 1 169 ? -4.745 -2.784 -1.875 1.00 97.81 169 ALA A N 1
ATOM 1269 C CA . ALA A 1 169 ? -3.589 -1.890 -1.829 1.00 97.81 169 ALA A CA 1
ATOM 1270 C C . ALA A 1 169 ? -2.729 -2.150 -0.592 1.00 97.81 169 ALA A C 1
ATOM 1272 O O . ALA A 1 169 ? -3.155 -1.876 0.531 1.00 97.81 169 ALA A O 1
ATOM 1273 N N . TYR A 1 170 ? -1.517 -2.656 -0.798 1.00 97.88 170 TYR A N 1
ATOM 1274 C CA . TYR A 1 170 ? -0.542 -2.900 0.257 1.00 97.88 170 TYR A CA 1
ATOM 1275 C C . TYR A 1 170 ? 0.275 -1.643 0.542 1.00 97.88 170 TYR A C 1
ATOM 1277 O O . TYR A 1 170 ? 0.759 -0.976 -0.378 1.00 97.88 170 TYR A O 1
ATOM 1285 N N . MET A 1 171 ? 0.453 -1.349 1.827 1.00 97.50 171 MET A N 1
ATOM 1286 C CA . MET A 1 171 ? 1.043 -0.105 2.298 1.00 97.50 171 MET A CA 1
ATOM 1287 C C . MET A 1 171 ? 2.177 -0.358 3.285 1.00 97.50 171 MET A C 1
ATOM 1289 O O . MET A 1 171 ? 2.048 -1.173 4.205 1.00 97.50 171 MET A O 1
ATOM 1293 N N . SER A 1 172 ? 3.272 0.378 3.108 1.00 96.06 172 SER A N 1
ATOM 1294 C CA . SER A 1 172 ? 4.346 0.500 4.097 1.00 96.06 172 SER A CA 1
ATOM 1295 C C . SER A 1 172 ? 4.144 1.773 4.928 1.00 96.06 172 SER A C 1
ATOM 1297 O O . SER A 1 172 ? 3.241 2.557 4.637 1.00 96.06 172 SER A O 1
ATOM 1299 N N . GLY A 1 173 ? 4.968 1.986 5.958 1.00 95.50 173 GLY A N 1
ATOM 1300 C CA . GLY A 1 173 ? 4.949 3.220 6.760 1.00 95.50 173 GLY A CA 1
ATOM 1301 C C . GLY A 1 173 ? 3.998 3.223 7.956 1.00 95.50 173 GLY A C 1
ATOM 1302 O O . GLY A 1 173 ? 3.802 4.266 8.575 1.00 95.50 173 GLY A O 1
ATOM 1303 N N . ILE A 1 174 ? 3.422 2.068 8.305 1.00 96.56 174 ILE A N 1
ATOM 1304 C CA . ILE A 1 174 ? 2.763 1.911 9.604 1.00 96.56 174 ILE A CA 1
ATOM 1305 C C . ILE A 1 174 ? 3.785 2.126 10.730 1.00 96.56 174 ILE A C 1
ATOM 1307 O O . ILE A 1 174 ? 4.943 1.717 10.606 1.00 96.56 174 ILE A O 1
ATOM 1311 N N . ASP A 1 175 ? 3.357 2.741 11.832 1.00 97.06 175 ASP A N 1
ATOM 1312 C CA . ASP A 1 175 ? 4.151 2.827 13.056 1.00 97.06 175 ASP A CA 1
ATOM 1313 C C . ASP A 1 175 ? 4.667 1.429 13.448 1.00 97.06 175 ASP A C 1
ATOM 1315 O O . ASP A 1 175 ? 3.896 0.490 13.657 1.00 97.06 175 ASP A O 1
ATOM 1319 N N . GLN A 1 176 ? 5.991 1.294 13.552 1.00 94.69 176 GLN A N 1
ATOM 1320 C CA . GLN A 1 176 ? 6.665 0.019 13.812 1.00 94.69 176 GLN A CA 1
ATOM 1321 C C . GLN A 1 176 ? 6.289 -0.602 15.162 1.00 94.69 176 GLN A C 1
ATOM 1323 O O . GLN A 1 176 ? 6.405 -1.815 15.344 1.00 94.69 176 GLN A O 1
ATOM 1328 N N . SER A 1 177 ? 5.798 0.202 16.106 1.00 96.75 177 SER A N 1
ATOM 1329 C CA . SER A 1 177 ? 5.250 -0.290 17.370 1.00 96.75 177 SER A CA 1
ATOM 1330 C C . SER A 1 177 ? 3.920 -1.033 17.213 1.00 96.75 177 SER A C 1
ATOM 1332 O O . SER A 1 177 ? 3.472 -1.649 18.173 1.00 96.75 177 SER A O 1
ATOM 1334 N N . LEU A 1 178 ? 3.294 -0.997 16.031 1.00 97.56 178 LEU A N 1
ATOM 1335 C CA . LEU A 1 178 ? 2.083 -1.750 15.692 1.00 97.56 178 LEU A CA 1
ATOM 1336 C C . LEU A 1 178 ? 2.384 -3.070 14.960 1.00 97.56 178 LEU A C 1
ATOM 1338 O O . LEU A 1 178 ? 1.476 -3.746 14.469 1.00 97.56 178 LEU A O 1
ATOM 1342 N N . THR A 1 179 ? 3.655 -3.466 14.879 1.00 96.38 179 THR A N 1
ATOM 1343 C CA . THR A 1 179 ? 4.068 -4.686 14.185 1.00 96.38 179 THR A CA 1
ATOM 1344 C C . THR A 1 179 ? 3.664 -5.940 14.963 1.00 96.38 179 THR A C 1
ATOM 1346 O O . THR A 1 179 ? 4.238 -6.278 15.996 1.00 96.38 179 THR A O 1
ATOM 1349 N N . LEU A 1 180 ? 2.706 -6.686 14.405 1.00 95.50 180 LEU A N 1
ATOM 1350 C CA . LEU A 1 180 ? 2.282 -8.007 14.877 1.00 95.50 180 LEU A CA 1
ATOM 1351 C C . LEU A 1 180 ? 2.414 -9.063 13.776 1.00 95.50 180 LEU A C 1
ATOM 1353 O O . LEU A 1 180 ? 2.114 -8.770 12.617 1.00 95.50 180 LEU A O 1
ATOM 1357 N N . PRO A 1 181 ? 2.772 -10.321 14.093 1.00 95.31 181 PRO A N 1
ATOM 1358 C CA . PRO A 1 181 ? 2.715 -11.398 13.112 1.00 95.31 181 PRO A CA 1
ATOM 1359 C C . PRO A 1 181 ? 1.267 -11.666 12.688 1.00 95.31 181 PRO A C 1
ATOM 1361 O O . PRO A 1 181 ? 0.337 -11.512 13.481 1.00 95.31 181 PRO A O 1
ATOM 1364 N N . ARG A 1 182 ? 1.066 -12.145 11.455 1.00 95.00 182 ARG A N 1
ATOM 1365 C CA . ARG A 1 182 ? -0.255 -12.628 11.022 1.00 95.00 182 ARG A CA 1
ATOM 1366 C C . ARG A 1 182 ? -0.744 -13.760 11.930 1.00 95.00 182 ARG A C 1
ATOM 1368 O O . ARG A 1 182 ? 0.046 -14.567 12.426 1.00 95.00 182 ARG A O 1
ATOM 1375 N N . ARG A 1 183 ? -2.059 -13.893 12.065 1.00 92.94 183 ARG A N 1
ATOM 1376 C CA . ARG A 1 183 ? -2.681 -15.028 12.748 1.00 92.94 183 ARG A CA 1
ATOM 1377 C C . ARG A 1 183 ? -2.391 -16.333 12.017 1.00 92.94 183 ARG A C 1
ATOM 1379 O O . ARG A 1 183 ? -2.314 -16.392 10.786 1.00 92.94 183 ARG A O 1
ATOM 1386 N N . GLN A 1 184 ? -2.294 -17.407 12.797 1.00 89.12 184 GLN A N 1
ATOM 1387 C CA . GLN A 1 184 ? -2.127 -18.756 12.256 1.00 89.12 184 GLN A CA 1
ATOM 1388 C C . GLN A 1 184 ? -3.396 -19.256 11.559 1.00 89.12 184 GLN A C 1
ATOM 1390 O O . GLN A 1 184 ? -3.309 -19.911 10.522 1.00 89.12 184 GLN A O 1
ATOM 1395 N N . LYS A 1 185 ? -4.571 -18.942 12.119 1.00 90.56 185 LYS A N 1
ATOM 1396 C CA . LYS A 1 185 ? -5.872 -19.323 11.563 1.00 90.56 185 LYS A CA 1
ATOM 1397 C C . LYS A 1 185 ? -6.572 -18.081 11.006 1.00 90.56 185 LYS A C 1
ATOM 1399 O O . LYS A 1 185 ? -6.751 -17.131 11.770 1.00 90.56 185 LYS A O 1
ATOM 1404 N N . PRO A 1 186 ? -6.948 -18.066 9.716 1.00 91.00 186 PRO A N 1
ATOM 1405 C CA . PRO A 1 186 ? -7.708 -16.961 9.155 1.00 91.00 186 PRO A CA 1
ATOM 1406 C C . PRO A 1 186 ? -9.117 -16.909 9.758 1.00 91.00 186 PRO A C 1
ATOM 1408 O O . PRO A 1 186 ? -9.702 -17.944 10.089 1.00 91.00 186 PRO A O 1
ATOM 1411 N N . ARG A 1 187 ? -9.645 -15.695 9.895 1.00 89.75 187 ARG A N 1
ATOM 1412 C CA . ARG A 1 187 ? -11.027 -15.414 10.285 1.00 89.75 187 ARG A CA 1
ATOM 1413 C C . ARG A 1 187 ? -11.965 -15.473 9.070 1.00 89.75 187 ARG A C 1
ATOM 1415 O O . ARG A 1 187 ? -11.482 -15.492 7.932 1.00 89.75 187 ARG A O 1
ATOM 1422 N N . PRO A 1 188 ? -13.292 -15.539 9.300 1.00 91.88 188 PRO A N 1
ATOM 1423 C CA . PRO A 1 188 ? -14.297 -15.427 8.246 1.00 91.88 188 PRO A CA 1
ATOM 1424 C C . PRO A 1 188 ? -14.115 -14.183 7.356 1.00 91.88 188 PRO A C 1
ATOM 1426 O O . PRO A 1 188 ? -13.333 -13.293 7.691 1.00 91.88 188 PRO A O 1
ATOM 1429 N N . PRO A 1 189 ? -14.817 -14.115 6.210 1.00 92.19 189 PRO A N 1
ATOM 1430 C CA . PRO A 1 189 ? -14.672 -13.008 5.279 1.00 92.19 189 PRO A CA 1
ATOM 1431 C C . PRO A 1 189 ? -14.921 -11.632 5.897 1.00 92.19 189 PRO A C 1
ATOM 1433 O O . PRO A 1 189 ? -15.947 -11.409 6.535 1.00 92.19 189 PRO A O 1
ATOM 1436 N N . ILE A 1 190 ? -14.001 -10.708 5.632 1.00 93.62 190 ILE A N 1
ATOM 1437 C CA . ILE A 1 190 ? -14.110 -9.294 6.014 1.00 93.62 190 ILE A CA 1
ATOM 1438 C C . ILE A 1 190 ? -14.803 -8.514 4.893 1.00 93.62 190 ILE A C 1
ATOM 1440 O O . ILE A 1 190 ? -14.752 -8.956 3.744 1.00 93.62 190 ILE A O 1
ATOM 1444 N N . PRO A 1 191 ? -15.479 -7.390 5.162 1.00 94.88 191 PRO A N 1
ATOM 1445 C CA . PRO A 1 191 ? -16.110 -6.604 4.109 1.00 94.88 191 PRO A CA 1
ATOM 1446 C C . PRO A 1 191 ? -15.089 -5.820 3.266 1.00 94.88 191 PRO A C 1
ATOM 1448 O O . PRO A 1 191 ? -13.981 -5.519 3.703 1.00 94.88 191 PRO A O 1
ATOM 1451 N N . ALA A 1 192 ? -15.489 -5.418 2.057 1.00 96.00 192 ALA A N 1
ATOM 1452 C CA . ALA A 1 192 ? -14.727 -4.435 1.289 1.00 96.00 192 ALA A CA 1
ATOM 1453 C C . ALA A 1 192 ? -14.635 -3.091 2.045 1.00 96.00 192 ALA A C 1
ATOM 1455 O O . ALA A 1 192 ? -15.539 -2.711 2.808 1.00 96.00 192 ALA A O 1
ATOM 1456 N N . GLY A 1 193 ? -13.526 -2.388 1.828 1.00 96.62 193 GLY A N 1
ATOM 1457 C CA . GLY A 1 193 ? -13.136 -1.173 2.538 1.00 96.62 193 GLY A CA 1
ATOM 1458 C C . GLY A 1 193 ? -12.440 -1.432 3.877 1.00 96.62 193 GLY A C 1
ATOM 1459 O O . GLY A 1 193 ? -12.030 -0.476 4.529 1.00 96.62 193 GLY A O 1
ATOM 1460 N N . SER A 1 194 ? -12.302 -2.686 4.323 1.00 98.12 194 SER A N 1
ATOM 1461 C CA . SER A 1 194 ? -11.580 -2.999 5.561 1.00 98.12 194 SER A CA 1
ATOM 1462 C C . SER A 1 194 ? -10.104 -2.600 5.485 1.00 98.12 194 SER A C 1
ATOM 1464 O O . SER A 1 194 ? -9.434 -2.802 4.470 1.00 98.12 194 SER A O 1
ATOM 1466 N N . ILE A 1 195 ? -9.605 -2.072 6.598 1.00 98.50 195 ILE A N 1
ATOM 1467 C CA . ILE A 1 195 ? -8.201 -1.764 6.851 1.00 98.50 195 ILE A CA 1
ATOM 1468 C C . ILE A 1 195 ? -7.657 -2.902 7.706 1.00 98.50 195 ILE A C 1
ATOM 1470 O O . ILE A 1 195 ? -8.146 -3.138 8.815 1.00 98.50 195 ILE A O 1
ATOM 1474 N N . ILE A 1 196 ? -6.665 -3.619 7.188 1.00 98.12 196 ILE A N 1
ATOM 1475 C CA . ILE A 1 196 ? -6.028 -4.726 7.904 1.00 98.12 196 ILE A CA 1
ATOM 1476 C C . ILE A 1 196 ? -4.549 -4.446 8.140 1.00 98.12 196 ILE A C 1
ATOM 1478 O O . ILE A 1 196 ? -3.916 -3.786 7.322 1.00 98.12 196 ILE A O 1
ATOM 1482 N N . MET A 1 197 ? -3.982 -4.986 9.218 1.00 97.69 197 MET A N 1
ATOM 1483 C CA . MET A 1 197 ? -2.546 -4.900 9.494 1.00 97.69 197 MET A CA 1
ATOM 1484 C C . MET A 1 197 ? -1.939 -6.244 9.902 1.00 97.69 197 MET A C 1
ATOM 1486 O O . MET A 1 197 ? -2.588 -7.063 10.562 1.00 97.69 197 MET A O 1
ATOM 1490 N N . ALA A 1 198 ? -0.694 -6.468 9.488 1.00 96.62 198 ALA A N 1
ATOM 1491 C CA . ALA A 1 198 ? 0.185 -7.544 9.940 1.00 96.62 198 ALA A CA 1
ATOM 1492 C C . ALA A 1 198 ? 1.604 -7.313 9.402 1.00 96.62 198 ALA A C 1
ATOM 1494 O O . ALA A 1 198 ? 1.792 -6.673 8.373 1.00 96.62 198 ALA A O 1
ATOM 1495 N N . ALA A 1 199 ? 2.595 -7.903 10.066 1.00 93.94 199 ALA A N 1
ATOM 1496 C CA . ALA A 1 199 ? 3.993 -7.949 9.643 1.00 93.94 199 ALA A CA 1
ATOM 1497 C C . ALA A 1 199 ? 4.573 -6.573 9.255 1.00 93.94 199 ALA A C 1
ATOM 1499 O O . ALA A 1 199 ? 5.281 -6.463 8.260 1.00 93.94 199 ALA A O 1
ATOM 1500 N N . GLY A 1 200 ? 4.240 -5.527 10.023 1.00 93.62 200 GLY A N 1
ATOM 1501 C CA . GLY A 1 200 ? 4.722 -4.164 9.767 1.00 93.62 200 GLY A CA 1
ATOM 1502 C C . GLY A 1 200 ? 4.138 -3.527 8.503 1.00 93.62 200 GLY A C 1
ATOM 1503 O O . GLY A 1 200 ? 4.725 -2.608 7.942 1.00 93.62 200 GLY A O 1
ATOM 1504 N N . MET A 1 201 ? 2.991 -4.018 8.033 1.00 95.56 201 MET A N 1
ATOM 1505 C CA . MET A 1 201 ? 2.271 -3.491 6.877 1.00 95.56 201 MET A CA 1
ATOM 1506 C C . MET A 1 201 ? 0.801 -3.262 7.214 1.00 95.56 201 MET A C 1
ATOM 1508 O O . MET A 1 201 ? 0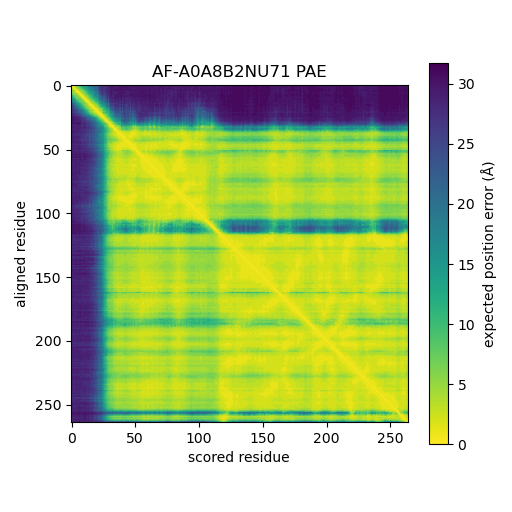.232 -3.909 8.100 1.00 95.56 201 MET A O 1
ATOM 1512 N N . ALA A 1 202 ? 0.176 -2.390 6.430 1.00 97.62 202 ALA A N 1
ATOM 1513 C CA . ALA A 1 202 ? -1.267 -2.217 6.389 1.00 97.62 202 ALA A CA 1
ATOM 1514 C C . ALA A 1 202 ? -1.789 -2.446 4.966 1.00 97.62 202 ALA A C 1
ATOM 1516 O O . ALA A 1 202 ? -1.046 -2.312 3.995 1.00 97.62 202 ALA A O 1
ATOM 1517 N N . VAL A 1 203 ? -3.065 -2.804 4.831 1.00 98.00 203 VAL A N 1
ATOM 1518 C CA . VAL A 1 203 ? -3.697 -3.051 3.532 1.00 98.00 203 VAL A CA 1
ATOM 1519 C C . VAL A 1 203 ? -5.113 -2.493 3.504 1.00 98.00 203 VAL A C 1
ATOM 1521 O O . VAL A 1 203 ? -5.877 -2.669 4.457 1.00 98.00 203 VAL A O 1
ATOM 1524 N N . LEU A 1 204 ? -5.465 -1.860 2.386 1.00 98.12 204 LEU A N 1
ATOM 1525 C CA . LEU A 1 204 ? -6.834 -1.476 2.050 1.00 98.12 204 LEU A CA 1
ATOM 1526 C C . LEU A 1 204 ? -7.481 -2.572 1.199 1.00 98.12 204 LEU A C 1
ATOM 1528 O O . LEU A 1 204 ? -7.032 -2.864 0.090 1.00 98.12 204 LEU A O 1
ATOM 1532 N N . CYS A 1 205 ? -8.540 -3.185 1.723 1.00 97.56 205 CYS A N 1
ATOM 1533 C CA . CYS A 1 205 ? -9.152 -4.369 1.128 1.00 97.56 205 CYS A CA 1
ATOM 1534 C C . CYS A 1 205 ? -10.280 -3.996 0.160 1.00 97.56 205 CYS A C 1
ATOM 1536 O O . CYS A 1 205 ? -11.350 -3.571 0.592 1.00 97.56 205 CYS A O 1
ATOM 1538 N N . SER A 1 206 ? -10.094 -4.202 -1.142 1.00 96.50 206 SER A N 1
ATOM 1539 C CA . SER A 1 206 ? -11.117 -3.916 -2.163 1.00 96.50 206 SER A CA 1
ATOM 1540 C C . SER A 1 206 ? -12.236 -4.957 -2.260 1.00 96.50 206 SER A C 1
ATOM 1542 O O . SER A 1 206 ? -13.311 -4.655 -2.772 1.00 96.50 206 SER A O 1
ATOM 1544 N N . VAL A 1 207 ? -12.005 -6.177 -1.773 1.00 95.50 207 VAL A N 1
ATOM 1545 C CA . VAL A 1 207 ? -12.927 -7.314 -1.902 1.00 95.50 207 VAL A CA 1
ATOM 1546 C C . VAL A 1 207 ? -13.152 -8.005 -0.564 1.00 95.50 207 VAL A C 1
ATOM 1548 O O . VAL A 1 207 ? -12.317 -7.927 0.338 1.00 95.50 207 VAL A O 1
ATOM 1551 N N . SER A 1 208 ? -14.280 -8.711 -0.449 1.00 95.88 208 SER A N 1
ATOM 1552 C CA . SER A 1 208 ? -14.565 -9.525 0.729 1.00 95.88 208 SER A CA 1
ATOM 1553 C C . SER A 1 208 ? -13.850 -10.871 0.667 1.00 95.88 208 SER A C 1
ATOM 1555 O O . SER A 1 208 ? -13.967 -11.594 -0.321 1.00 95.88 208 SER A O 1
ATOM 1557 N N . MET A 1 209 ? -13.104 -11.211 1.719 1.00 93.12 209 MET A N 1
ATOM 1558 C CA . MET A 1 209 ? -12.284 -12.425 1.754 1.00 93.12 209 MET A CA 1
ATOM 1559 C C . MET A 1 209 ? -11.873 -12.816 3.180 1.00 93.12 209 MET A C 1
ATOM 1561 O O . MET A 1 209 ? -11.728 -11.937 4.029 1.00 93.12 209 MET A O 1
ATOM 1565 N N . PRO A 1 210 ? -11.667 -14.114 3.477 1.00 93.88 210 PRO A N 1
ATOM 1566 C CA . PRO A 1 210 ? -11.060 -14.543 4.737 1.00 93.88 210 PRO A CA 1
ATOM 1567 C C . PRO A 1 210 ? -9.663 -13.939 4.909 1.00 93.88 210 PRO A C 1
ATOM 1569 O O . PRO A 1 210 ? -8.893 -13.882 3.949 1.00 93.88 210 PRO A O 1
ATOM 1572 N N . THR A 1 211 ? -9.297 -13.546 6.129 1.00 94.81 211 THR A N 1
ATOM 1573 C CA . THR A 1 211 ? -7.972 -12.968 6.399 1.00 94.81 211 THR A CA 1
ATOM 1574 C C . THR A 1 211 ? -7.340 -13.510 7.675 1.00 94.81 211 THR A C 1
ATOM 1576 O O . THR A 1 211 ? -8.011 -13.777 8.667 1.00 94.81 211 THR A O 1
ATOM 1579 N N . GLY A 1 212 ? -6.019 -13.684 7.650 1.00 95.62 212 GLY A N 1
ATOM 1580 C CA . GLY A 1 212 ? -5.209 -13.906 8.853 1.00 95.62 212 GLY A CA 1
ATOM 1581 C C . GLY A 1 212 ? -4.648 -12.614 9.452 1.00 95.62 212 GLY A C 1
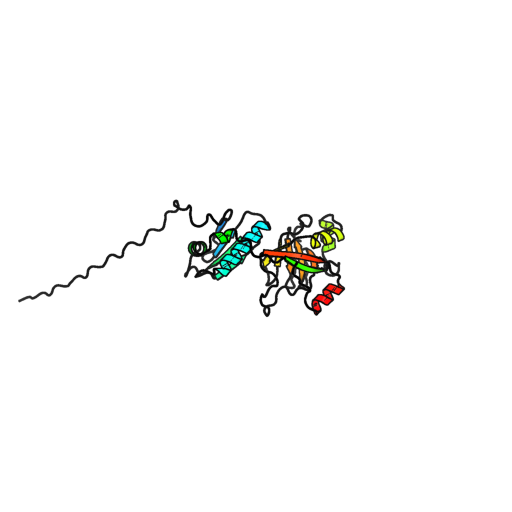ATOM 1582 O O . GLY A 1 212 ? -3.916 -12.676 10.433 1.00 95.62 212 GLY A O 1
ATOM 1583 N N . TRP A 1 213 ? -4.922 -11.461 8.850 1.00 97.38 213 TRP A N 1
ATOM 1584 C CA . TRP A 1 213 ? -4.468 -10.158 9.336 1.00 97.38 213 TRP A CA 1
ATOM 1585 C C . TRP A 1 213 ? -5.473 -9.601 10.351 1.00 97.38 213 TRP A C 1
ATOM 1587 O O . TRP A 1 213 ? -6.570 -10.143 10.489 1.00 97.38 213 TRP A O 1
ATOM 1597 N N . TYR A 1 214 ? -5.092 -8.560 11.091 1.00 97.94 214 TYR A N 1
ATOM 1598 C CA . TYR A 1 214 ? -5.973 -7.910 12.065 1.00 97.94 214 TYR A CA 1
ATOM 1599 C C . TYR A 1 214 ? -6.779 -6.814 11.373 1.00 97.94 214 TYR A C 1
ATOM 1601 O O . TYR A 1 214 ? -6.186 -5.874 10.853 1.00 97.94 214 TYR A O 1
ATOM 1609 N N . VAL A 1 215 ? -8.106 -6.929 11.365 1.00 98.00 215 VAL A N 1
ATOM 1610 C CA . VAL A 1 215 ? -9.054 -5.898 10.926 1.00 98.00 215 VAL A CA 1
ATOM 1611 C C . VAL A 1 215 ? -9.119 -4.780 11.957 1.00 98.00 215 VAL A C 1
ATOM 1613 O O . VAL A 1 215 ? -9.745 -4.902 13.010 1.00 98.00 215 VAL A O 1
ATOM 1616 N N . VAL A 1 216 ? -8.455 -3.677 11.646 1.00 98.25 216 VAL A N 1
ATOM 1617 C CA . VAL A 1 216 ? -8.276 -2.560 12.576 1.00 98.25 216 VAL A CA 1
ATOM 1618 C C . VAL A 1 216 ? -9.133 -1.354 12.242 1.00 98.25 216 VAL A C 1
ATOM 1620 O O . VAL A 1 216 ? -9.217 -0.446 13.052 1.00 98.25 216 VAL A O 1
ATOM 1623 N N . GLY A 1 217 ? -9.802 -1.334 11.097 1.00 98.19 217 GLY A N 1
ATOM 1624 C CA . GLY A 1 217 ? -10.707 -0.248 10.753 1.00 98.19 217 GLY A CA 1
ATOM 1625 C C . GLY A 1 217 ? -11.381 -0.465 9.414 1.00 98.19 217 GLY A C 1
ATOM 1626 O O . GLY A 1 217 ? -11.257 -1.524 8.789 1.00 98.19 217 GLY A O 1
ATOM 1627 N N . ARG A 1 218 ? -12.096 0.557 8.956 1.00 98.12 218 ARG A N 1
ATOM 1628 C CA . ARG A 1 218 ? -12.788 0.531 7.672 1.00 98.12 218 ARG A CA 1
ATOM 1629 C C . ARG A 1 218 ? -12.885 1.915 7.061 1.00 98.12 218 ARG A C 1
ATOM 1631 O O . ARG A 1 218 ? -13.112 2.896 7.759 1.00 98.12 218 ARG A O 1
ATOM 1638 N N . THR A 1 219 ? -12.778 1.970 5.744 1.00 98.06 219 THR A N 1
ATOM 1639 C CA . THR A 1 219 ? -13.051 3.157 4.943 1.00 98.06 219 THR A CA 1
ATOM 1640 C C . THR A 1 219 ? -14.245 2.931 4.012 1.00 98.06 219 THR A C 1
ATOM 1642 O O . THR A 1 219 ? -14.592 1.794 3.685 1.00 98.06 219 THR A O 1
ATOM 1645 N N . ALA A 1 220 ? -14.879 4.024 3.590 1.00 97.12 220 ALA A N 1
ATOM 1646 C CA . ALA A 1 220 ? -15.966 4.029 2.617 1.00 97.12 220 ALA A CA 1
ATOM 1647 C C . ALA A 1 220 ? -15.467 4.090 1.158 1.00 97.12 220 ALA A C 1
ATOM 1649 O O . ALA A 1 220 ? -16.274 4.226 0.238 1.00 97.12 220 ALA A O 1
ATOM 1650 N N . LEU A 1 221 ? -14.149 4.020 0.926 1.00 96.31 221 LEU A N 1
ATOM 1651 C CA . LEU A 1 221 ? -13.570 4.083 -0.416 1.00 96.31 221 LEU A CA 1
ATOM 1652 C C . LEU A 1 221 ? -13.970 2.913 -1.314 1.00 96.31 221 LEU A C 1
ATOM 1654 O O . LEU A 1 221 ? -13.801 1.743 -0.971 1.00 96.31 221 LEU A O 1
ATOM 1658 N N . THR A 1 222 ? -14.365 3.252 -2.542 1.00 94.75 222 THR A N 1
ATOM 1659 C CA . THR A 1 222 ? -14.394 2.315 -3.669 1.00 94.75 222 THR A CA 1
ATOM 1660 C C . THR A 1 222 ? -12.974 2.133 -4.204 1.00 94.75 222 THR A C 1
ATOM 1662 O O . THR A 1 222 ? -12.517 2.868 -5.086 1.00 94.75 222 THR A O 1
ATOM 1665 N N . LEU A 1 223 ? -12.262 1.157 -3.642 1.00 96.00 223 LEU A N 1
ATOM 1666 C CA . LEU A 1 223 ? -10.843 0.896 -3.919 1.00 96.00 223 LEU A CA 1
ATOM 1667 C C . LEU A 1 223 ? -10.577 0.301 -5.310 1.00 96.00 223 LEU A C 1
ATOM 1669 O O . LEU A 1 223 ? -9.465 0.411 -5.817 1.00 96.00 223 LEU A O 1
ATOM 1673 N N . PHE A 1 224 ? -11.594 -0.283 -5.940 1.00 96.25 224 PHE A N 1
ATOM 1674 C CA . PHE A 1 224 ? -11.547 -0.755 -7.319 1.00 96.25 224 PHE A CA 1
ATOM 1675 C C . PHE A 1 224 ? -12.891 -0.522 -7.997 1.00 96.25 224 PHE A C 1
ATOM 1677 O O . PHE A 1 224 ? -13.930 -0.855 -7.428 1.00 96.25 224 PHE A O 1
ATOM 1684 N N . ASP A 1 225 ? -12.849 0.035 -9.200 1.00 94.88 225 ASP A N 1
ATOM 1685 C CA . ASP A 1 225 ? -14.005 0.229 -10.065 1.00 94.88 225 ASP A CA 1
ATOM 1686 C C . ASP A 1 225 ? -13.551 0.059 -11.526 1.00 94.88 225 ASP A C 1
ATOM 1688 O O . ASP A 1 225 ? -12.745 0.869 -11.989 1.00 94.88 225 ASP A O 1
ATOM 1692 N N . PRO A 1 226 ? -13.996 -0.991 -12.244 1.00 95.75 226 PRO A N 1
ATOM 1693 C CA . PRO A 1 226 ? -13.579 -1.231 -13.625 1.00 95.75 226 PRO A CA 1
ATOM 1694 C C . PRO A 1 226 ? -14.110 -0.181 -14.611 1.00 95.75 226 PRO A C 1
ATOM 1696 O O . PRO A 1 226 ? -13.566 -0.067 -15.707 1.00 95.75 226 PRO A O 1
ATOM 1699 N N . ASP A 1 227 ? -15.140 0.582 -14.233 1.00 95.88 227 ASP A N 1
ATOM 1700 C CA . ASP A 1 227 ? -15.757 1.607 -15.080 1.00 95.88 227 ASP A CA 1
ATOM 1701 C C . ASP A 1 227 ? -15.172 3.013 -14.820 1.00 95.88 227 ASP A C 1
ATOM 1703 O O . ASP A 1 227 ? -15.553 3.988 -15.475 1.00 95.88 227 ASP A O 1
ATOM 1707 N N . ARG A 1 228 ? -14.228 3.134 -13.874 1.00 93.75 228 ARG A N 1
ATOM 1708 C CA . ARG A 1 228 ? -13.524 4.378 -13.529 1.00 93.75 228 ARG A CA 1
ATOM 1709 C C . ARG A 1 228 ? -12.142 4.435 -14.186 1.00 93.75 228 ARG A C 1
ATOM 1711 O O . ARG A 1 228 ? -11.438 3.432 -14.237 1.00 93.75 228 ARG A O 1
ATOM 1718 N N . ASP A 1 229 ? -11.713 5.631 -14.591 1.00 92.81 229 ASP A N 1
ATOM 1719 C CA . ASP A 1 229 ? -10.336 5.908 -15.019 1.00 92.81 229 ASP A CA 1
ATOM 1720 C C . ASP A 1 229 ? -9.679 6.962 -14.099 1.00 92.81 229 ASP A C 1
ATOM 1722 O O . ASP A 1 229 ? -10.157 8.102 -14.053 1.00 92.81 229 ASP A O 1
ATOM 1726 N N . PRO A 1 230 ? -8.628 6.614 -13.330 1.00 92.25 230 PRO A N 1
ATOM 1727 C CA . PRO A 1 230 ? -8.055 5.273 -13.163 1.00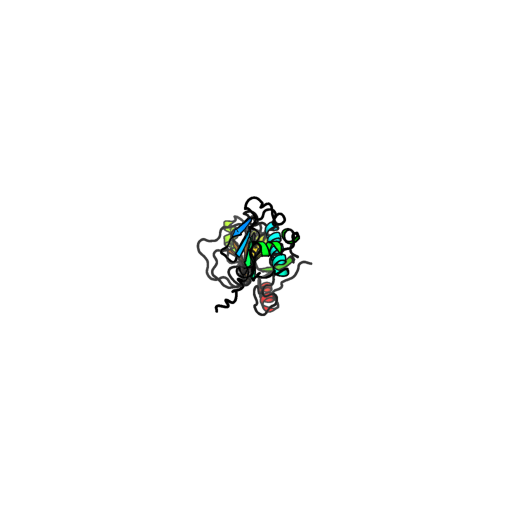 92.25 230 PRO A CA 1
ATOM 1728 C C . PRO A 1 230 ? -8.958 4.315 -12.356 1.00 92.25 230 PRO A C 1
ATOM 1730 O O . PRO A 1 230 ? -9.696 4.722 -11.450 1.00 92.25 230 PRO A O 1
ATOM 1733 N N . MET A 1 231 ? -8.852 3.006 -12.634 1.00 95.62 231 MET A N 1
ATOM 1734 C CA . MET A 1 231 ? -9.671 1.968 -11.974 1.00 95.62 231 MET A CA 1
ATOM 1735 C C . MET A 1 231 ? -9.431 1.880 -10.461 1.00 95.62 231 MET A C 1
ATOM 1737 O O . MET A 1 231 ? -10.299 1.458 -9.694 1.00 95.62 231 MET A O 1
ATOM 1741 N N . VAL A 1 232 ? -8.256 2.304 -9.999 1.00 95.88 232 VAL A N 1
ATOM 1742 C CA . VAL A 1 232 ? -7.873 2.392 -8.584 1.00 95.88 232 VAL A CA 1
ATOM 1743 C C . VAL A 1 232 ? -7.656 3.858 -8.199 1.00 95.88 232 VAL A C 1
ATOM 1745 O O . VAL A 1 232 ? -7.241 4.643 -9.046 1.00 95.88 232 VAL A O 1
ATOM 1748 N N . PRO A 1 233 ? -7.940 4.260 -6.947 1.00 94.94 233 PRO A N 1
ATOM 1749 C CA . PRO A 1 233 ? -7.887 5.670 -6.561 1.00 94.94 233 PRO A CA 1
ATOM 1750 C C . PRO A 1 233 ? -6.467 6.202 -6.323 1.00 94.94 233 PRO A C 1
ATOM 1752 O O . PRO A 1 233 ? -6.293 7.417 -6.280 1.00 94.94 233 PRO A O 1
ATOM 1755 N N . PHE A 1 234 ? -5.475 5.323 -6.150 1.00 96.00 234 PHE A N 1
ATOM 1756 C CA . PHE A 1 234 ? -4.102 5.702 -5.817 1.00 96.00 234 PHE A CA 1
ATOM 1757 C C . PHE A 1 234 ? -3.120 5.169 -6.857 1.00 96.00 234 PHE A C 1
ATOM 1759 O O . PHE A 1 234 ? -3.272 4.054 -7.361 1.00 96.00 234 PHE A O 1
ATOM 1766 N N . ALA A 1 235 ? -2.087 5.950 -7.151 1.00 94.75 235 ALA A N 1
ATOM 1767 C CA . ALA A 1 235 ? -0.927 5.464 -7.878 1.00 94.75 235 ALA A CA 1
ATOM 1768 C C . ALA A 1 235 ? 0.032 4.733 -6.926 1.00 94.75 235 ALA A C 1
ATOM 1770 O O . ALA A 1 235 ? 0.074 4.992 -5.723 1.00 94.75 235 ALA A O 1
ATOM 1771 N N . VAL A 1 236 ? 0.844 3.822 -7.461 1.00 94.38 236 VAL A N 1
ATOM 1772 C CA . VAL A 1 236 ? 1.974 3.272 -6.699 1.00 94.38 236 VAL A CA 1
ATOM 1773 C C . VAL A 1 236 ? 2.962 4.401 -6.410 1.00 94.38 236 VAL A C 1
ATOM 1775 O O . VAL A 1 236 ? 3.273 5.189 -7.298 1.00 94.38 236 VAL A O 1
ATOM 1778 N N . GLY A 1 237 ? 3.429 4.486 -5.165 1.00 94.44 237 GLY A N 1
ATOM 1779 C CA . GLY A 1 237 ? 4.225 5.607 -4.668 1.00 94.44 237 GLY A CA 1
ATOM 1780 C C . GLY A 1 237 ? 3.402 6.716 -4.010 1.00 94.44 237 GLY A C 1
ATOM 1781 O O . GLY A 1 237 ? 3.973 7.472 -3.228 1.00 94.44 237 GLY A O 1
ATOM 1782 N N . ASP A 1 238 ? 2.081 6.787 -4.221 1.00 96.19 238 ASP A N 1
ATOM 1783 C CA . ASP A 1 238 ? 1.246 7.751 -3.498 1.00 96.19 238 ASP A CA 1
ATOM 1784 C C . ASP A 1 238 ? 1.337 7.537 -1.985 1.00 96.19 238 ASP A C 1
ATOM 1786 O O . ASP A 1 238 ? 1.512 6.417 -1.490 1.00 96.19 238 ASP A O 1
ATOM 1790 N N . ARG A 1 239 ? 1.190 8.631 -1.241 1.00 96.69 239 ARG A N 1
ATOM 1791 C CA . ARG A 1 239 ? 1.195 8.628 0.220 1.00 96.69 239 ARG A CA 1
ATOM 1792 C C . ARG A 1 239 ? -0.199 8.859 0.754 1.00 96.69 239 ARG A C 1
ATOM 1794 O O . ARG A 1 239 ? -0.994 9.560 0.133 1.00 96.69 239 ARG A O 1
ATOM 1801 N N . LEU A 1 240 ? -0.490 8.301 1.922 1.00 96.56 240 LEU A N 1
ATOM 1802 C CA . LEU A 1 240 ? -1.755 8.564 2.591 1.00 96.56 240 LEU A CA 1
ATOM 1803 C C . LEU A 1 240 ? -1.641 8.615 4.108 1.00 96.56 240 LEU A C 1
ATOM 1805 O O . LEU A 1 240 ? -0.798 7.955 4.711 1.00 96.56 240 LEU A O 1
ATOM 1809 N N . THR A 1 241 ? -2.538 9.378 4.714 1.00 97.81 241 THR A N 1
ATOM 1810 C CA . THR A 1 241 ? -2.817 9.368 6.151 1.00 97.81 241 THR A CA 1
ATOM 1811 C C . THR A 1 241 ? -4.294 9.075 6.371 1.00 97.81 241 THR A C 1
ATOM 1813 O O . THR A 1 241 ? -5.136 9.337 5.503 1.00 97.81 241 THR A O 1
ATOM 1816 N N . PHE A 1 242 ? -4.623 8.506 7.528 1.00 98.38 242 PHE A N 1
ATOM 1817 C CA . PHE A 1 242 ? -6.014 8.261 7.884 1.00 98.38 242 PHE A CA 1
ATOM 1818 C C . PHE A 1 242 ? -6.579 9.427 8.689 1.00 98.38 242 PHE A C 1
ATOM 1820 O O . PHE A 1 242 ? -5.980 9.878 9.660 1.00 98.38 242 PHE A O 1
ATOM 1827 N N . GLU A 1 243 ? -7.772 9.875 8.313 1.00 98.06 243 GLU A N 1
ATOM 1828 C CA . GLU A 1 243 ? -8.583 10.798 9.099 1.00 98.06 243 GLU A CA 1
ATOM 1829 C C . GLU A 1 243 ? -9.640 9.997 9.866 1.00 98.06 243 GLU A C 1
ATOM 1831 O O . GLU A 1 243 ? -10.538 9.427 9.237 1.00 98.06 243 GLU A O 1
ATOM 1836 N N . PRO A 1 244 ? -9.556 9.920 11.207 1.00 98.19 244 PRO A N 1
ATOM 1837 C CA . PRO A 1 244 ? -10.562 9.236 12.002 1.00 98.19 244 PRO A CA 1
ATOM 1838 C C . PRO A 1 244 ? -11.946 9.860 11.815 1.00 98.19 244 PRO A C 1
ATOM 1840 O O . PRO A 1 244 ? -12.130 11.059 12.024 1.00 98.19 244 PRO A O 1
ATOM 1843 N N . VAL A 1 245 ? -12.931 9.033 11.473 1.00 98.00 245 VAL A N 1
ATOM 1844 C CA . VAL A 1 245 ? -14.342 9.421 11.374 1.00 98.00 245 VAL A CA 1
ATOM 1845 C C . VAL A 1 245 ? -15.220 8.517 12.232 1.00 98.00 245 VAL A C 1
ATOM 1847 O O . VAL A 1 245 ? -14.877 7.365 12.506 1.00 98.00 245 VAL A O 1
ATOM 1850 N N . SER A 1 246 ? -16.372 9.040 12.651 1.00 97.56 246 SER A N 1
ATOM 1851 C CA . SER A 1 246 ? -17.366 8.249 13.376 1.00 97.56 246 SER A CA 1
ATOM 1852 C C . SER A 1 246 ? -17.998 7.189 12.474 1.00 97.56 246 SER A C 1
ATOM 1854 O O . SER A 1 246 ? -17.996 7.300 11.242 1.00 97.56 246 SER A O 1
ATOM 1856 N N . ARG A 1 247 ? -18.619 6.181 13.090 1.00 96.81 247 ARG A N 1
ATOM 1857 C CA . ARG A 1 247 ? -19.434 5.201 12.369 1.00 96.81 247 ARG A CA 1
ATOM 1858 C C . ARG A 1 247 ? -20.545 5.830 11.516 1.00 96.81 247 ARG A C 1
ATOM 1860 O O . ARG A 1 247 ? -20.764 5.402 10.385 1.00 96.81 247 ARG A O 1
ATOM 1867 N N . GLU A 1 248 ? -21.229 6.847 12.036 1.00 97.19 248 GLU A N 1
ATOM 1868 C CA . GLU A 1 248 ? -22.285 7.563 11.304 1.00 97.19 248 GLU A CA 1
ATOM 1869 C C . GLU A 1 248 ? -21.732 8.243 10.045 1.00 97.19 248 GLU A C 1
ATOM 1871 O O . GLU A 1 248 ? -22.318 8.150 8.963 1.00 97.19 248 GLU A O 1
ATOM 1876 N N . GLU A 1 249 ? -20.565 8.871 10.171 1.00 97.38 249 GLU A N 1
ATOM 1877 C CA . GLU A 1 249 ? -19.905 9.546 9.063 1.00 97.38 249 GLU A CA 1
ATOM 1878 C C . GLU A 1 249 ? -19.408 8.552 8.007 1.00 97.38 249 GLU A C 1
ATOM 1880 O O . GLU A 1 249 ? -19.609 8.776 6.814 1.00 97.38 249 GLU A O 1
ATOM 1885 N N . LEU A 1 250 ? -18.854 7.404 8.416 1.00 97.69 250 LEU A N 1
ATOM 1886 C CA . LEU A 1 250 ? -18.505 6.316 7.495 1.00 97.69 250 LEU A CA 1
ATOM 1887 C C . LEU A 1 250 ? -19.713 5.891 6.645 1.00 97.69 250 LEU A C 1
ATOM 1889 O O . LEU A 1 250 ? -19.601 5.721 5.429 1.00 97.69 250 LEU A O 1
ATOM 1893 N N . GLU A 1 251 ? -20.877 5.722 7.274 1.00 95.88 251 GLU A N 1
ATOM 1894 C CA . GLU A 1 251 ? -22.107 5.325 6.586 1.00 95.88 251 GLU A CA 1
ATOM 1895 C C . GLU A 1 251 ? -22.631 6.412 5.647 1.00 95.88 251 GLU A C 1
ATOM 1897 O O . GLU A 1 251 ? -23.145 6.095 4.570 1.00 95.88 251 GLU A O 1
ATOM 1902 N N . ARG A 1 252 ? -22.495 7.688 6.025 1.00 97.00 252 ARG A N 1
ATOM 1903 C CA . ARG A 1 252 ? -22.810 8.819 5.147 1.00 97.00 252 ARG A CA 1
ATOM 1904 C C . ARG A 1 252 ? -21.895 8.832 3.923 1.00 97.00 252 ARG A C 1
ATOM 1906 O O . ARG A 1 252 ? -22.393 8.863 2.797 1.00 97.00 252 ARG A O 1
ATOM 1913 N N . LEU A 1 253 ? -20.581 8.720 4.119 1.00 96.19 253 LEU A N 1
ATOM 1914 C CA . LEU A 1 253 ? -19.589 8.693 3.038 1.00 96.19 253 LEU A CA 1
ATOM 1915 C C . LEU A 1 253 ? -19.810 7.525 2.071 1.00 96.19 253 LEU A C 1
ATOM 1917 O O . LEU A 1 253 ? -19.679 7.703 0.858 1.00 96.19 253 LEU A O 1
ATOM 1921 N N . ALA A 1 254 ? -20.213 6.359 2.581 1.00 93.81 254 ALA A N 1
ATOM 1922 C CA . ALA A 1 254 ? -20.541 5.198 1.756 1.00 93.81 254 ALA A CA 1
ATOM 1923 C C . ALA A 1 254 ? -21.740 5.438 0.817 1.00 93.81 254 ALA A C 1
ATOM 1925 O O . ALA A 1 254 ? -21.846 4.774 -0.211 1.00 93.81 254 ALA A O 1
ATOM 1926 N N . ARG A 1 255 ? -22.634 6.384 1.144 1.00 93.00 255 ARG A N 1
ATOM 1927 C CA . ARG A 1 255 ? -23.772 6.770 0.292 1.00 93.00 255 ARG A CA 1
ATOM 1928 C C . ARG A 1 255 ? -23.456 7.927 -0.656 1.00 93.00 255 ARG A C 1
ATOM 1930 O O . ARG A 1 255 ? -24.027 7.978 -1.740 1.00 93.00 255 ARG A O 1
ATOM 1937 N N . GLU A 1 256 ? -22.605 8.865 -0.238 1.00 88.19 256 GLU A N 1
ATOM 1938 C CA . GLU A 1 256 ? -22.530 10.206 -0.846 1.00 88.19 256 GLU A CA 1
ATOM 1939 C C . GLU A 1 256 ? -21.248 10.502 -1.637 1.00 88.19 256 GLU A C 1
ATOM 1941 O O . GLU A 1 256 ? -21.214 11.503 -2.350 1.00 88.19 256 GLU A O 1
ATOM 1946 N N . GLY A 1 257 ? -20.211 9.659 -1.565 1.00 69.75 257 GLY A N 1
ATOM 1947 C CA . GLY A 1 257 ? -19.023 9.838 -2.414 1.00 69.75 257 GLY A CA 1
ATOM 1948 C C . GLY A 1 257 ? -17.674 9.665 -1.726 1.00 69.75 257 GLY A C 1
ATOM 1949 O O . GLY A 1 257 ? -16.754 10.410 -2.034 1.00 69.75 257 GLY A O 1
ATOM 1950 N N . ASN A 1 258 ? -17.555 8.678 -0.831 1.00 81.44 258 ASN A N 1
ATOM 1951 C CA . ASN A 1 258 ? -16.331 8.096 -0.262 1.00 81.44 258 ASN A CA 1
ATOM 1952 C C . ASN A 1 258 ? -15.409 8.989 0.604 1.00 81.44 258 ASN A C 1
ATOM 1954 O O . ASN A 1 258 ? -14.756 8.468 1.506 1.00 81.44 258 ASN A O 1
ATOM 1958 N N . GLY A 1 259 ? -15.404 10.308 0.404 1.00 86.81 259 GLY A N 1
ATOM 1959 C CA . GLY A 1 259 ? -14.688 11.279 1.237 1.00 86.81 259 GLY A CA 1
ATOM 1960 C C . GLY A 1 259 ? -13.176 11.354 1.008 1.00 86.81 259 GLY A C 1
ATOM 1961 O O . GLY A 1 259 ? -12.485 11.991 1.800 1.00 86.81 259 GLY A O 1
ATOM 1962 N N . LEU A 1 260 ? -12.648 10.735 -0.053 1.00 94.81 260 LEU A N 1
ATOM 1963 C CA . LEU A 1 260 ? -11.231 10.841 -0.395 1.00 94.81 260 LEU A CA 1
ATOM 1964 C C . LEU A 1 260 ? -10.858 12.288 -0.743 1.00 94.81 260 LEU A C 1
ATOM 1966 O O . LEU A 1 260 ? -11.479 12.903 -1.613 1.00 94.81 260 LEU A O 1
ATOM 1970 N N . ARG A 1 261 ? -9.801 12.814 -0.119 1.00 95.31 261 ARG A N 1
ATOM 1971 C CA . ARG A 1 261 ? -9.300 14.170 -0.385 1.00 95.31 261 ARG A CA 1
ATOM 1972 C C . ARG A 1 261 ? -7.784 14.188 -0.543 1.00 95.31 261 ARG A C 1
ATOM 1974 O O . ARG A 1 261 ? -7.087 13.369 0.044 1.00 95.31 261 ARG A O 1
ATOM 1981 N N . ARG A 1 262 ? -7.271 15.125 -1.342 1.00 94.50 262 ARG A N 1
ATOM 1982 C CA . ARG A 1 262 ? -5.829 15.402 -1.423 1.00 94.50 262 ARG A CA 1
ATOM 1983 C C . ARG A 1 262 ? -5.417 16.289 -0.252 1.00 94.50 262 ARG A C 1
ATOM 1985 O O . ARG A 1 262 ? -6.180 17.183 0.122 1.00 94.50 262 ARG A O 1
ATOM 1992 N N . ALA A 1 263 ? -4.240 16.048 0.314 1.00 89.50 263 ALA A N 1
ATOM 1993 C CA . ALA A 1 263 ? -3.598 17.028 1.177 1.00 89.50 263 ALA A CA 1
ATOM 1994 C C . ALA A 1 263 ? -3.234 18.259 0.327 1.00 89.50 263 ALA A C 1
ATOM 1996 O O . ALA A 1 263 ? -2.844 18.127 -0.835 1.00 89.50 263 ALA A O 1
ATOM 1997 N N . SER A 1 264 ? -3.483 19.447 0.878 1.00 72.19 264 SER A N 1
ATOM 1998 C CA . SER A 1 264 ? -3.246 20.746 0.234 1.00 72.19 264 SER A CA 1
ATOM 1999 C C . SER A 1 264 ? -1.782 21.148 0.251 1.00 72.19 264 SER A C 1
ATOM 2001 O O . SER A 1 264 ? -1.188 20.977 1.340 1.00 72.19 264 SER A O 1
#

Secondary structure (DSSP, 8-state):
---PPP---PPPPPPPPPPPPPPTTS---S-TTSTTEEEEE-SSSEEEEEESSS--HHHHHHHHHHHHHHHHH--TTEEEEEE-SSEEEEEE-TTT--HHHHHHTS-GGGGT----PPEEEEEEB--TTT-TTHHHHHHHHT--HHHHHHHHHH--EEEEEE-SSTT-EEEE---GGG--PPPSSPEEEEPTTEEEEETTEEEE--S-EEESSEEEEE-------TTSSSSSSS-TT-EEEEEE--HHHHHHHHHHT---EE--

Mean predicted aligned error: 8.88 Å

Radius of gyration: 26.35 Å; Cα contacts (8 Å, |Δi|>4): 520; chains: 1; bounding box: 58×52×110 Å

Sequence (264 aa):
MRSASPRRCARRSRRPASPSPPSRDDAEPLMAWLDGATLRPSGEAAFVIEYGEEIDQTVGQRVAGLYAAISAAAPEGFVEAVPTFRSLLVLFDPDVTSKDAILAALPEESADAAAATTEWIVPACFDADVAEDLEEAARNLDLPPDTVRERLAASHYQIGMYGFAPGYAYMSGIDQSLTLPRRQKPRPPIPAGSIIMAAGMAVLCSVSMPTGWYVVGRTALTLFDPDRDPMVPFAVGDRLTFEPVSREELERLAREGNGLRRAS

Nearest PDB structures (foldseek):
  3opf-assembly3_C  TM=9.179E-01  e=3.818E-17  Thermus thermophilus HB8
  3opf-assembly1_A  TM=9.097E-01  e=3.594E-17  Thermus thermophilus HB8
  2phc-assembly1_B  TM=6.127E-01  e=1.987E-19  Pyrococcus horikoshii OT3
  3mml-assembly1_B  TM=7.665E-01  e=1.533E-16  Mycolicibacterium smegmatis MC2 155
  5dud-assembly2_D  TM=8.176E-01  e=5.136E-16  Escherichia coli K-12

Foldseek 3Di:
DDDDDDDDDDDDDDDPDDDDDDDPVVPPDLCVLLPQWDWADDPQFKIKTFHDDDQDLQQLQLQLLLQVQLVVLVDWQWDHWFFASTMIMTGGDNVTDDPSRSSNSTDSCSRVGRPPAFEKEAEKAQDCVQQVQLVVLCVVLVHDSVVSVVQQQPWKWFFRGDDPDQLWTKIAGRDPSSEAAFAPDWDAWHAQQFWWDYRRIIIHHQHTDTGSTGRRIGFLDNQADPVDVVRGPGRHGYIYGYDHDHPVVRVVCNVPPRPMDTDD

pLDDT: mean 87.3, std 17.42, range [36.47, 98.5]